Protein AF-M4DUK8-F1 (afdb_monomer)

InterPro domains:
  IPR000836 Phosphoribosyltransferase domain [cd06223] (105-189)
  IPR029057 Phosphoribosyltransferase-like [G3DSA:3.40.50.2020] (58-190)
  IPR029057 Phosphoribosyltransferase-like [SSF53271] (74-189)
  IPR050120 Adenine phosphoribosyltransferase [PTHR11776] (59-189)

Organism: Brassica campestris (NCBI:txid3711)

Nearest PDB structures (foldseek):
  5znq-assembly1_B  TM=9.617E-01  e=6.647E-16  Yersinia pseudotuberculosis IP 32953
  8izj-assembly1_B  TM=9.286E-01  e=3.343E-16  Escherichia coli
  4lza-assembly1_B  TM=9.460E-01  e=7.661E-14  Thermoanaerobacter pseudethanolicus ATCC 33223
  4m0k-assembly2_D  TM=9.095E-01  e=4.366E-14  Rhodothermus marinus DSM 4252
  1l1q-assembly1_A  TM=9.249E-01  e=1.009E-10  Giardia duodenalis

Structure (mmCIF, N/CA/C/O backbone):
data_AF-M4DUK8-F1
#
_entry.id   AF-M4DUK8-F1
#
loop_
_atom_site.group_PDB
_atom_site.id
_atom_site.type_symbol
_atom_site.label_atom_id
_atom_site.label_alt_id
_atom_site.label_comp_id
_atom_site.label_asym_id
_atom_site.label_entity_id
_atom_site.label_seq_id
_atom_site.pdbx_PDB_ins_code
_atom_site.Cartn_x
_atom_site.Cartn_y
_atom_site.Cartn_z
_atom_site.occupancy
_atom_site.B_iso_or_equiv
_atom_site.auth_seq_id
_atom_site.auth_comp_id
_atom_site.auth_asym_id
_atom_site.auth_atom_id
_atom_site.pdbx_PDB_model_num
ATOM 1 N N . MET A 1 1 ? -22.956 -11.289 -20.049 1.00 28.45 1 MET A N 1
ATOM 2 C CA . MET A 1 1 ? -21.901 -11.688 -19.087 1.00 28.45 1 MET A CA 1
ATOM 3 C C . MET A 1 1 ? -20.700 -10.733 -19.201 1.00 28.45 1 MET A C 1
ATOM 5 O O . MET A 1 1 ? -19.570 -11.168 -19.339 1.00 28.45 1 MET A O 1
ATOM 9 N N . GLN A 1 2 ? -20.976 -9.418 -19.175 1.00 22.70 2 GLN A N 1
ATOM 10 C CA . GLN A 1 2 ? -20.040 -8.300 -19.420 1.00 22.70 2 GLN A CA 1
ATOM 11 C C . GLN A 1 2 ? -20.300 -7.133 -18.435 1.00 22.70 2 GLN A C 1
ATOM 13 O O . GLN A 1 2 ? -19.970 -5.986 -18.699 1.00 22.70 2 GLN A O 1
ATOM 18 N N . SER A 1 3 ? -20.946 -7.397 -17.296 1.00 22.11 3 SER A N 1
ATOM 19 C CA . SER A 1 3 ? -21.685 -6.352 -16.567 1.00 22.11 3 SER A CA 1
ATOM 20 C C . SER A 1 3 ? -21.159 -6.046 -15.161 1.00 22.11 3 SER A C 1
ATOM 22 O O . SER A 1 3 ? -21.826 -5.328 -14.430 1.00 22.11 3 SER A O 1
ATOM 24 N N . ILE A 1 4 ? -19.995 -6.571 -14.760 1.00 28.48 4 ILE A N 1
ATOM 25 C CA . ILE A 1 4 ? -19.497 -6.432 -13.373 1.00 28.48 4 ILE A CA 1
ATOM 26 C C . ILE A 1 4 ? -18.309 -5.455 -13.252 1.00 28.48 4 ILE A C 1
ATOM 28 O O . ILE A 1 4 ? -18.031 -4.969 -12.165 1.00 28.48 4 ILE A O 1
ATOM 32 N N . VAL A 1 5 ? -17.671 -5.050 -14.356 1.00 28.38 5 VAL A N 1
ATOM 33 C CA . VAL A 1 5 ? -16.487 -4.159 -14.314 1.00 28.38 5 VAL A CA 1
ATOM 34 C C . VAL A 1 5 ? -16.851 -2.662 -14.422 1.00 28.38 5 VAL A C 1
ATOM 36 O O . VAL A 1 5 ? -16.015 -1.789 -14.226 1.00 28.38 5 VAL A O 1
ATOM 39 N N . SER A 1 6 ? -18.120 -2.316 -14.670 1.00 24.62 6 SER A N 1
ATOM 40 C CA . SER A 1 6 ? -18.522 -0.937 -15.011 1.00 24.62 6 SER A CA 1
ATOM 41 C C . SER A 1 6 ? -18.791 -0.001 -13.818 1.00 24.62 6 SER A C 1
ATOM 43 O O . SER A 1 6 ? -19.343 1.085 -14.010 1.00 24.62 6 SER A O 1
ATOM 45 N N . SER A 1 7 ? -18.469 -0.366 -12.575 1.00 25.92 7 SER A N 1
ATOM 46 C CA . SER A 1 7 ? -18.777 0.498 -11.419 1.00 25.92 7 SER A CA 1
ATOM 47 C C . SER A 1 7 ? -17.747 0.416 -10.295 1.00 25.92 7 SER A C 1
ATOM 49 O O . SER A 1 7 ? -18.102 0.337 -9.125 1.00 25.92 7 SER A O 1
ATOM 51 N N . TYR A 1 8 ? -16.462 0.507 -10.633 1.00 29.50 8 TYR A N 1
ATOM 52 C CA . TYR A 1 8 ? -15.478 1.011 -9.677 1.00 29.50 8 TYR A CA 1
ATOM 53 C C . TYR A 1 8 ? -15.413 2.527 -9.841 1.00 29.50 8 TYR A C 1
ATOM 55 O O . TYR A 1 8 ? -14.827 3.049 -10.787 1.00 29.50 8 TYR A O 1
ATOM 63 N N . HIS A 1 9 ? -16.086 3.249 -8.945 1.00 27.70 9 HIS A N 1
ATOM 64 C CA . HIS A 1 9 ? -15.928 4.694 -8.837 1.00 27.70 9 HIS A CA 1
ATOM 65 C C . HIS A 1 9 ? -14.523 4.956 -8.282 1.00 27.70 9 HIS A C 1
ATOM 67 O O . HIS A 1 9 ? -14.290 4.922 -7.073 1.00 27.70 9 HIS A O 1
ATOM 73 N N . LEU A 1 10 ? -13.574 5.147 -9.198 1.00 30.64 10 LEU A N 1
ATOM 74 C CA . LEU A 1 10 ? -12.243 5.659 -8.921 1.00 30.64 10 LEU A CA 1
ATOM 75 C C . LEU A 1 10 ? -12.434 7.062 -8.330 1.00 30.64 10 LEU A C 1
ATOM 77 O O . LEU A 1 10 ? -12.688 8.024 -9.052 1.00 30.64 10 LEU A O 1
ATOM 81 N N . CYS A 1 11 ? -12.411 7.175 -7.003 1.00 24.69 11 CYS A N 1
ATOM 82 C CA . CYS A 1 11 ? -12.483 8.462 -6.321 1.00 24.69 11 CYS A CA 1
ATOM 83 C C . CYS A 1 11 ? -11.123 9.157 -6.477 1.00 24.69 11 CYS A C 1
ATOM 85 O O . CYS A 1 11 ? -10.303 9.165 -5.561 1.00 24.69 11 CYS A O 1
ATOM 87 N N . LEU A 1 12 ? -10.872 9.683 -7.676 1.00 31.75 12 LEU A N 1
ATOM 88 C CA . LEU A 1 12 ? -9.757 10.570 -7.966 1.00 31.75 12 LEU A CA 1
ATOM 89 C C . LEU A 1 12 ? -9.944 11.863 -7.167 1.00 31.75 12 LEU A C 1
ATOM 91 O O . LEU A 1 12 ? -11.029 12.445 -7.128 1.00 31.75 12 LEU A O 1
ATOM 95 N N . ALA A 1 13 ? -8.879 12.303 -6.504 1.00 32.31 13 ALA A N 1
ATOM 96 C CA . ALA A 1 13 ? -8.793 13.662 -6.005 1.00 32.31 13 ALA A CA 1
ATOM 97 C C . ALA A 1 13 ? -8.719 14.621 -7.214 1.00 32.31 13 ALA A C 1
ATOM 99 O O . ALA A 1 13 ? -7.853 14.449 -8.066 1.00 32.31 13 ALA A O 1
ATOM 100 N N . HIS A 1 14 ? -9.617 15.617 -7.226 1.00 28.92 14 HIS A N 1
ATOM 101 C CA . HIS A 1 14 ? -9.855 16.707 -8.199 1.00 28.92 14 HIS A CA 1
ATOM 102 C C . HIS A 1 14 ? -10.935 16.489 -9.290 1.00 28.92 14 HIS A C 1
ATOM 104 O O . HIS A 1 14 ? -11.054 15.400 -9.849 1.00 28.92 14 HIS A O 1
ATOM 110 N N . PRO A 1 15 ? -11.766 17.524 -9.574 1.00 29.67 15 PRO A N 1
ATOM 111 C CA . PRO A 1 15 ? -12.961 17.406 -10.413 1.00 29.67 15 PRO A CA 1
ATOM 112 C C . PRO A 1 15 ? -12.625 17.381 -11.920 1.00 29.67 15 PRO A C 1
ATOM 114 O O . PRO A 1 15 ? -11.822 18.200 -12.368 1.00 29.67 15 PRO A O 1
ATOM 117 N N . PRO A 1 16 ? -13.257 16.508 -12.730 1.00 34.38 16 PRO A N 1
ATOM 118 C CA . PRO A 1 16 ? -13.127 16.547 -14.186 1.00 34.38 16 PRO A CA 1
ATOM 119 C C . PRO A 1 16 ? -13.993 17.660 -14.823 1.00 34.38 16 PRO A C 1
ATOM 121 O O . PRO A 1 16 ? -15.018 18.047 -14.252 1.00 34.38 16 PRO A O 1
ATOM 124 N N . PRO A 1 17 ? -13.605 18.184 -16.005 1.00 28.16 17 PRO A N 1
ATOM 125 C CA . PRO A 1 17 ? -14.285 19.297 -16.674 1.00 28.16 17 PRO A CA 1
ATOM 126 C C . PRO A 1 17 ? -15.705 18.936 -17.158 1.00 28.16 17 PRO A C 1
ATOM 128 O O . PRO A 1 17 ? -15.994 17.771 -17.447 1.00 28.16 17 PRO A O 1
ATOM 131 N N . PRO A 1 18 ? -16.618 19.922 -17.272 1.00 33.34 18 PRO A N 1
ATOM 132 C CA . PRO A 1 18 ? -18.037 19.661 -17.448 1.00 33.34 18 PRO A CA 1
ATOM 133 C C . PRO A 1 18 ? -18.397 19.509 -18.925 1.00 33.34 18 PRO A C 1
ATOM 135 O O . PRO A 1 18 ? -18.766 20.484 -19.560 1.00 33.34 18 PRO A O 1
ATOM 138 N N . VAL A 1 19 ? -18.339 18.294 -19.469 1.00 36.50 19 VAL A N 1
ATOM 139 C CA . VAL A 1 19 ? -19.159 17.885 -20.630 1.00 36.50 19 VAL A CA 1
ATOM 140 C C . VAL A 1 19 ? -19.034 16.377 -20.842 1.00 36.50 19 VAL A C 1
ATOM 142 O O . VAL A 1 19 ? -18.162 15.953 -21.585 1.00 36.50 19 VAL A O 1
ATOM 145 N N . LEU A 1 20 ? -19.888 15.578 -20.183 1.00 30.02 20 LEU A N 1
ATOM 146 C CA . LEU A 1 20 ? -20.536 14.372 -20.747 1.00 30.02 20 LEU A CA 1
ATOM 147 C C . LEU A 1 20 ? -21.443 13.676 -19.705 1.00 30.02 20 LEU A C 1
ATOM 149 O O . LEU A 1 20 ? -21.243 12.519 -19.355 1.00 30.02 20 LEU A O 1
ATOM 153 N N . CYS A 1 21 ? -22.459 14.365 -19.176 1.00 27.97 21 CYS A N 1
ATOM 154 C CA . CYS A 1 21 ? -23.455 13.728 -18.303 1.00 27.97 21 CYS A CA 1
ATOM 155 C C . CYS A 1 21 ? -24.872 14.014 -18.806 1.00 27.97 21 CYS A C 1
ATOM 157 O O . CYS A 1 21 ? -25.619 14.782 -18.207 1.00 27.97 21 CYS A O 1
ATOM 159 N N . GLN A 1 22 ? -25.235 13.427 -19.952 1.00 31.72 22 GLN A N 1
ATOM 160 C CA . GLN A 1 22 ? -26.637 13.357 -20.365 1.00 31.72 22 GLN A CA 1
ATOM 161 C C . GLN A 1 22 ? -26.899 12.210 -21.347 1.00 31.72 22 GLN A C 1
ATOM 163 O O . GLN A 1 22 ? -27.016 12.409 -22.551 1.00 31.72 22 GLN A O 1
ATOM 168 N N . ARG A 1 23 ? -27.005 10.989 -20.818 1.00 30.86 23 ARG A N 1
ATOM 169 C CA . ARG A 1 23 ? -27.881 9.913 -21.315 1.00 30.86 23 ARG A CA 1
ATOM 170 C C . ARG A 1 23 ? -27.723 8.712 -20.392 1.00 30.86 23 ARG A C 1
ATOM 172 O O . ARG A 1 23 ? -26.604 8.354 -20.064 1.00 30.86 23 ARG A O 1
ATOM 179 N N . LEU A 1 24 ? -28.855 8.089 -20.062 1.00 30.33 24 LEU A N 1
ATOM 180 C CA . LEU A 1 24 ? -29.043 6.948 -19.153 1.00 30.33 24 LEU A CA 1
ATOM 181 C C . LEU A 1 24 ? -29.327 7.352 -17.704 1.00 30.33 24 LEU A C 1
ATOM 183 O O . LEU A 1 24 ? -28.469 7.261 -16.844 1.00 30.33 24 LEU A O 1
ATOM 187 N N . LEU A 1 25 ? -30.570 7.777 -17.464 1.00 26.84 25 LEU A N 1
ATOM 188 C CA . LEU A 1 25 ? -31.382 7.423 -16.291 1.00 26.84 25 LEU A CA 1
ATOM 189 C C . LEU A 1 25 ? -32.797 7.976 -16.529 1.00 26.84 25 LEU A C 1
ATOM 191 O O . LEU A 1 25 ? -33.135 9.094 -16.156 1.00 26.84 25 LEU A O 1
ATOM 195 N N . CYS A 1 26 ? -33.630 7.203 -17.224 1.00 25.70 26 CYS A N 1
ATOM 196 C CA . CYS A 1 26 ? -35.067 7.449 -17.248 1.00 25.70 26 CYS A CA 1
ATOM 197 C C . CYS A 1 26 ? -35.800 6.107 -17.309 1.00 25.70 26 CYS A C 1
ATOM 199 O O . CYS A 1 26 ? -36.149 5.625 -18.380 1.00 25.70 26 CYS A O 1
ATOM 201 N N . HIS A 1 27 ? -36.032 5.503 -16.145 1.00 29.59 27 HIS A N 1
ATOM 202 C CA . HIS A 1 27 ? -37.162 4.601 -15.964 1.00 29.59 27 HIS A CA 1
ATOM 203 C C . HIS A 1 27 ? -37.989 5.079 -14.771 1.00 29.59 27 HIS A C 1
ATOM 205 O O . HIS A 1 27 ? -37.513 5.187 -13.645 1.00 29.59 27 HIS A O 1
ATOM 211 N N . ARG A 1 28 ? -39.231 5.443 -15.105 1.00 31.41 28 ARG A N 1
ATOM 212 C CA . ARG A 1 28 ? -40.320 5.904 -14.242 1.00 31.41 28 ARG A CA 1
ATOM 213 C C . ARG A 1 28 ? -40.728 4.837 -13.232 1.00 31.41 28 ARG A C 1
ATOM 215 O O . ARG A 1 28 ? -40.965 3.706 -13.640 1.00 31.41 28 ARG A O 1
ATOM 222 N N . ILE A 1 29 ? -41.001 5.258 -11.998 1.00 28.81 29 ILE A N 1
ATOM 223 C CA . ILE A 1 29 ? -41.975 4.643 -11.076 1.00 28.81 29 ILE A CA 1
ATOM 224 C C . ILE A 1 29 ? -42.754 5.807 -10.404 1.00 28.81 29 ILE A C 1
ATOM 226 O O . ILE A 1 29 ? -42.182 6.890 -10.261 1.00 28.81 29 ILE A O 1
ATOM 230 N N . PRO A 1 30 ? -44.075 5.683 -10.142 1.00 31.59 30 PRO A N 1
ATOM 231 C CA . PRO A 1 30 ? -45.028 6.777 -10.334 1.00 31.59 30 PRO A CA 1
ATOM 232 C C . PRO A 1 30 ? -45.3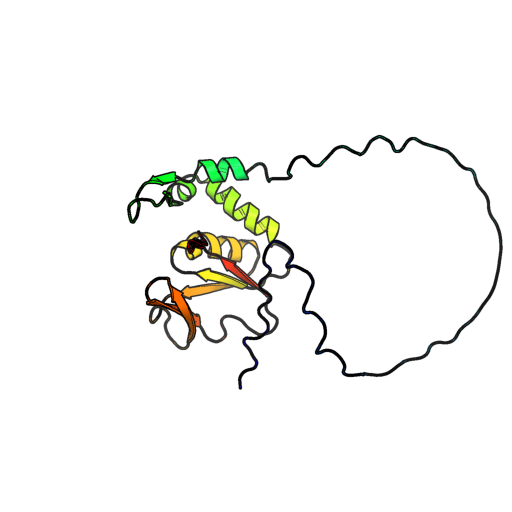17 7.663 -9.112 1.00 31.59 30 PRO A C 1
ATOM 234 O O . PRO A 1 30 ? -45.081 7.323 -7.959 1.00 31.59 30 PRO A O 1
ATOM 237 N N . SER A 1 31 ? -45.899 8.815 -9.454 1.00 29.11 31 SER A N 1
ATOM 238 C CA . SER A 1 31 ? -46.456 9.882 -8.621 1.00 29.11 31 SER A CA 1
ATOM 239 C C . SER A 1 31 ? -47.373 9.391 -7.494 1.00 29.11 31 SER A C 1
ATOM 241 O O . SER A 1 31 ? -48.399 8.762 -7.751 1.00 29.11 31 SER A O 1
ATOM 243 N N . ILE A 1 32 ? -47.063 9.804 -6.261 1.00 32.22 32 ILE A N 1
ATOM 244 C CA . ILE A 1 32 ? -48.043 9.940 -5.179 1.00 32.22 32 ILE A CA 1
ATOM 245 C C . ILE A 1 32 ? -48.300 11.433 -4.968 1.00 32.22 32 ILE A C 1
ATOM 247 O O . ILE A 1 32 ? -47.382 12.246 -4.866 1.00 32.22 32 ILE A O 1
ATOM 251 N N . ARG A 1 33 ? -49.585 11.776 -4.978 1.00 29.95 33 ARG A N 1
ATOM 252 C CA . ARG A 1 33 ? -50.163 13.118 -4.916 1.00 29.95 33 ARG A CA 1
ATOM 253 C C . ARG A 1 33 ? -50.595 13.369 -3.467 1.00 29.95 33 ARG A C 1
ATOM 255 O O . ARG A 1 33 ? -51.349 12.564 -2.932 1.00 29.95 33 ARG A O 1
ATOM 262 N N . LEU A 1 34 ? -50.158 14.465 -2.847 1.00 32.88 34 LEU A N 1
ATOM 263 C CA . LEU A 1 34 ? -50.683 14.931 -1.555 1.00 32.88 34 LEU A CA 1
ATOM 264 C C . LEU A 1 34 ? -51.280 16.342 -1.700 1.00 32.88 34 LEU A C 1
ATOM 266 O O . LEU A 1 34 ? -50.796 17.120 -2.526 1.00 32.88 34 LEU A O 1
ATOM 270 N N . PRO A 1 35 ? -52.368 16.657 -0.973 1.00 33.78 35 PRO A N 1
ATOM 271 C CA . PRO A 1 35 ? -53.229 17.791 -1.282 1.00 33.78 35 PRO A CA 1
ATOM 272 C C . PRO A 1 35 ? -52.740 19.114 -0.681 1.00 33.78 35 PRO A C 1
ATOM 274 O O . PRO A 1 35 ? -52.133 19.173 0.384 1.00 33.78 35 PRO A O 1
ATOM 277 N N . SER A 1 36 ? -53.098 20.193 -1.374 1.00 32.31 36 SER A N 1
ATOM 278 C CA . SER A 1 36 ? -52.942 21.587 -0.969 1.00 32.31 36 SER A CA 1
ATOM 279 C C . SER A 1 36 ? -53.819 21.960 0.230 1.00 32.31 36 SER A C 1
ATOM 281 O O . SER A 1 36 ? -55.016 21.662 0.220 1.00 32.31 36 SER A O 1
ATOM 283 N N . ARG A 1 37 ? -53.300 22.771 1.159 1.00 32.44 37 ARG A N 1
ATOM 284 C CA . ARG A 1 37 ? -54.124 23.698 1.952 1.00 32.44 37 ARG A CA 1
ATOM 285 C C . ARG A 1 37 ? -53.372 24.996 2.254 1.00 32.44 37 ARG A C 1
ATOM 287 O O . ARG A 1 37 ? -52.198 24.984 2.603 1.00 32.44 37 ARG A O 1
ATOM 294 N N . ARG A 1 38 ? -54.082 26.109 2.051 1.00 35.34 38 ARG A N 1
ATOM 295 C CA . ARG A 1 38 ? -53.685 27.500 2.315 1.00 35.34 38 ARG A CA 1
ATOM 296 C C . ARG A 1 38 ? -53.962 27.895 3.776 1.00 35.34 38 ARG A C 1
ATOM 298 O O . ARG A 1 38 ? -54.851 27.314 4.385 1.00 35.34 38 ARG A O 1
ATOM 305 N N . SER A 1 39 ? -53.284 28.982 4.172 1.00 30.22 39 SER A N 1
ATOM 306 C CA . SER A 1 39 ? -53.777 30.203 4.856 1.00 30.22 39 SER A CA 1
ATOM 307 C C . SER A 1 39 ? -53.334 30.483 6.304 1.00 30.22 39 SER A C 1
ATOM 309 O O . SER A 1 39 ? -53.699 29.732 7.200 1.00 30.22 39 SER A O 1
ATOM 311 N N . THR A 1 40 ? -52.701 31.670 6.461 1.00 31.17 40 THR A N 1
ATOM 312 C CA . THR A 1 40 ? -52.863 32.713 7.523 1.00 31.17 40 THR A CA 1
ATOM 313 C C . THR A 1 40 ? -52.418 32.343 8.959 1.00 31.17 40 THR A C 1
ATOM 315 O O . THR A 1 40 ? -52.650 31.228 9.388 1.00 31.17 40 THR A O 1
ATOM 318 N N . THR A 1 41 ? -51.779 33.171 9.807 1.00 31.33 41 THR A N 1
ATOM 319 C CA . THR A 1 41 ? -51.734 34.643 9.959 1.00 31.33 41 THR A CA 1
ATOM 320 C C . THR A 1 41 ? -50.618 35.066 10.954 1.00 31.33 41 THR A C 1
ATOM 322 O O . THR A 1 41 ? -50.295 34.310 11.859 1.00 31.33 41 THR A O 1
ATOM 325 N N . SER A 1 42 ? -50.124 36.304 10.786 1.00 32.81 42 SER A N 1
ATOM 326 C CA . SER A 1 42 ? -49.741 37.349 11.776 1.00 32.81 42 SER A CA 1
ATOM 327 C C . SER A 1 42 ? -48.657 37.203 12.881 1.00 32.81 42 SER A C 1
ATOM 329 O O . SER A 1 42 ? -48.821 36.457 13.836 1.00 32.81 42 SER A O 1
ATOM 331 N N . LEU A 1 43 ? -47.716 38.166 12.799 1.00 32.53 43 LEU A N 1
ATOM 332 C CA . LEU A 1 43 ? -47.177 39.124 13.801 1.00 32.53 43 LEU A CA 1
ATOM 333 C C . LEU A 1 43 ? -46.339 38.685 15.028 1.00 32.53 43 LEU A C 1
ATOM 335 O O . LEU A 1 43 ? -46.775 37.912 15.868 1.00 32.53 43 LEU A O 1
ATOM 339 N N . GLY A 1 44 ? -45.206 39.393 15.196 1.00 27.98 44 GLY A N 1
ATOM 340 C CA . GLY A 1 44 ? -44.410 39.530 16.431 1.00 27.98 44 GLY A CA 1
ATOM 341 C C . GLY A 1 44 ? -42.914 39.730 16.130 1.00 27.98 44 GLY A C 1
ATOM 342 O O . GLY A 1 44 ? -42.185 38.755 16.046 1.00 27.98 44 GLY A O 1
ATOM 343 N N . LEU A 1 45 ? -42.485 40.903 15.642 1.00 31.11 45 LEU A N 1
ATOM 344 C CA . LEU A 1 45 ? -41.768 41.956 16.396 1.00 31.11 45 LEU A CA 1
ATOM 345 C C . LEU A 1 45 ? -40.509 41.456 17.143 1.00 31.11 45 LEU A C 1
ATOM 347 O O . LEU A 1 45 ? -40.648 40.704 18.092 1.00 31.11 45 LEU A O 1
ATOM 351 N N . PHE A 1 46 ? -39.309 41.896 16.732 1.00 27.73 46 PHE A N 1
ATOM 352 C CA . PHE A 1 46 ? -38.342 42.653 17.556 1.00 27.73 46 PHE A CA 1
ATOM 353 C C . PHE A 1 46 ? -36.992 42.850 16.824 1.00 27.73 46 PHE A C 1
ATOM 355 O O . PHE A 1 46 ? -36.246 41.913 16.570 1.00 27.73 46 PHE A O 1
ATOM 362 N N . THR A 1 47 ? -36.735 44.123 16.503 1.00 29.00 47 THR A N 1
ATOM 363 C CA . THR A 1 47 ? -35.454 44.864 16.492 1.00 29.00 47 THR A CA 1
ATOM 364 C C . THR A 1 47 ? -34.212 44.334 15.761 1.00 29.00 47 THR A C 1
ATOM 366 O O . THR A 1 47 ? -33.574 43.357 16.134 1.00 29.00 47 THR A O 1
ATOM 369 N N . CYS A 1 48 ? -33.805 45.160 14.793 1.00 29.88 48 CYS A N 1
ATOM 370 C CA . CYS A 1 48 ? -32.497 45.252 14.160 1.00 29.88 48 CYS A CA 1
ATOM 371 C C . CYS A 1 48 ? -31.414 45.636 15.189 1.00 29.88 48 CYS A C 1
ATOM 373 O O . CYS A 1 48 ? -31.545 46.661 15.857 1.00 29.88 48 CYS A O 1
ATOM 375 N N . ALA A 1 49 ? -30.341 44.852 15.284 1.00 32.09 49 ALA A N 1
ATOM 376 C CA . ALA A 1 49 ? -29.092 45.253 15.923 1.00 32.09 49 ALA A CA 1
ATOM 377 C C . ALA A 1 49 ? -27.937 44.830 15.011 1.00 32.09 49 ALA A C 1
ATOM 379 O O . ALA A 1 49 ? -27.659 43.644 14.834 1.00 32.09 49 ALA A O 1
ATOM 380 N N . ALA A 1 50 ? -27.302 45.822 14.392 1.00 38.56 50 ALA A N 1
ATOM 381 C CA . ALA A 1 50 ? -26.044 45.658 13.691 1.00 38.56 50 ALA A CA 1
ATOM 382 C C . ALA A 1 50 ? -24.956 45.291 14.710 1.00 38.56 50 ALA A C 1
ATOM 384 O O . ALA A 1 50 ? -24.639 46.085 15.593 1.00 38.56 50 ALA A O 1
ATOM 385 N N . VAL A 1 51 ? -24.388 44.094 14.577 1.00 30.80 51 VAL A N 1
ATOM 386 C CA . VAL A 1 51 ? -23.101 43.730 15.174 1.00 30.80 51 VAL A CA 1
ATOM 387 C C . VAL A 1 51 ? -22.230 43.187 14.050 1.00 30.80 51 VAL A C 1
ATOM 389 O O . VAL A 1 51 ? -22.498 42.136 13.469 1.00 30.80 51 VAL A O 1
ATOM 392 N N . SER A 1 52 ? -21.242 44.008 13.718 1.00 34.06 52 SER A N 1
ATOM 393 C CA . SER A 1 52 ? -19.980 43.751 13.034 1.00 34.06 52 SER A CA 1
ATOM 394 C C . SER A 1 52 ? -19.698 42.281 12.694 1.00 34.06 52 SER A C 1
ATOM 396 O O . SER A 1 52 ? -19.307 41.496 13.552 1.00 34.06 52 SER A O 1
ATOM 398 N N . ARG A 1 53 ? -19.831 41.927 11.411 1.00 34.59 53 ARG A N 1
ATOM 399 C CA . ARG A 1 53 ? -19.307 40.684 10.816 1.00 34.59 53 ARG A CA 1
ATOM 400 C C . ARG A 1 53 ? -18.230 41.008 9.776 1.00 34.59 53 ARG A C 1
ATOM 402 O O . ARG A 1 53 ? -18.337 40.613 8.623 1.00 34.59 53 ARG A O 1
ATOM 409 N N . GLU A 1 54 ? -17.211 41.759 10.182 1.00 36.91 54 GLU A N 1
ATOM 410 C CA . GLU A 1 54 ? -16.015 42.010 9.353 1.00 36.91 54 GLU A CA 1
ATOM 411 C C . GLU A 1 54 ? -14.766 41.268 9.851 1.00 36.91 54 GLU A C 1
ATOM 413 O O . GLU A 1 54 ? -13.693 41.394 9.275 1.00 36.91 54 GLU A O 1
ATOM 418 N N . SER A 1 55 ? -14.889 40.408 10.862 1.00 33.88 55 SER A N 1
ATOM 419 C CA . SER A 1 55 ? -13.780 39.593 11.358 1.00 33.88 55 SER A CA 1
ATOM 420 C C . SER A 1 55 ? -14.095 38.106 11.238 1.00 33.88 55 SER A C 1
ATOM 422 O O . SER A 1 55 ? -14.413 37.466 12.229 1.00 33.88 55 SER A O 1
ATOM 424 N N . GLU A 1 56 ? -14.044 37.573 10.019 1.00 35.12 56 GLU A N 1
ATOM 425 C CA . GLU A 1 56 ? -13.706 36.158 9.771 1.00 35.12 56 GLU A CA 1
ATOM 426 C C . GLU A 1 56 ? -13.384 35.927 8.279 1.00 35.12 56 GLU A C 1
ATOM 428 O O . GLU A 1 56 ? -13.725 34.920 7.670 1.00 35.12 56 GLU A O 1
ATOM 433 N N . MET A 1 57 ? -12.687 36.883 7.656 1.00 31.48 57 MET A N 1
ATOM 434 C CA . MET A 1 57 ? -11.899 36.634 6.443 1.00 31.48 57 MET A CA 1
ATOM 435 C C . MET A 1 57 ? -10.440 36.438 6.853 1.00 31.48 57 MET A C 1
ATOM 437 O O . MET A 1 57 ? -9.572 37.252 6.560 1.00 31.48 57 MET A O 1
ATOM 441 N N . ALA A 1 58 ? -10.179 35.363 7.587 1.00 41.16 58 ALA A N 1
ATOM 442 C CA . ALA A 1 58 ? -8.829 34.929 7.906 1.00 41.16 58 ALA A CA 1
ATOM 443 C C . ALA A 1 58 ? -8.834 33.413 8.103 1.00 41.16 58 ALA A C 1
ATOM 445 O O . ALA A 1 58 ? -9.071 32.943 9.207 1.00 41.16 58 ALA A O 1
ATOM 446 N N . ALA A 1 59 ? -8.653 32.668 7.008 1.00 39.84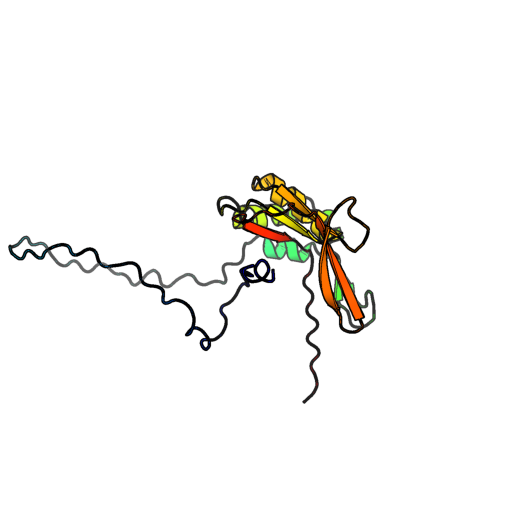 59 ALA A N 1
ATOM 447 C CA . ALA A 1 59 ? -7.981 31.362 6.975 1.00 39.84 59 ALA A CA 1
ATOM 448 C C . ALA A 1 59 ? -8.181 30.697 5.606 1.00 39.84 59 ALA A C 1
ATOM 450 O O . ALA A 1 59 ? -9.132 29.952 5.381 1.00 39.84 59 ALA A O 1
ATOM 451 N N . LYS A 1 60 ? -7.242 30.933 4.695 1.00 34.94 60 LYS A N 1
ATOM 452 C CA . LYS A 1 60 ? -6.762 29.892 3.781 1.00 34.94 60 LYS A CA 1
ATOM 453 C C . LYS A 1 60 ? -5.254 30.067 3.654 1.00 34.94 60 LYS A C 1
ATOM 455 O O . LYS A 1 60 ? -4.750 30.495 2.625 1.00 34.94 60 LYS A O 1
ATOM 460 N N . GLU A 1 61 ? -4.556 29.798 4.751 1.00 45.06 61 GLU A N 1
ATOM 461 C CA . GLU A 1 61 ? -3.231 29.194 4.633 1.00 45.06 61 GLU A CA 1
ATOM 462 C C . GLU A 1 61 ? -3.472 27.741 4.201 1.00 45.06 61 GLU A C 1
ATOM 464 O O . GLU A 1 61 ? -4.419 27.116 4.688 1.00 45.06 61 GLU A O 1
ATOM 469 N N . ASP A 1 62 ? -2.717 27.241 3.220 1.00 51.81 62 ASP A N 1
ATOM 470 C CA . ASP A 1 62 ? -2.887 25.890 2.678 1.00 51.81 62 ASP A CA 1
ATOM 471 C C . ASP A 1 62 ? -2.901 24.866 3.823 1.00 51.81 62 ASP A C 1
ATOM 473 O O . ASP A 1 62 ? -1.891 24.638 4.487 1.00 51.81 62 ASP A O 1
ATOM 477 N N . GLY A 1 63 ? -4.081 24.290 4.080 1.00 57.97 63 GLY A N 1
ATOM 478 C CA . GLY A 1 63 ? -4.385 23.390 5.196 1.00 57.97 63 GLY A CA 1
ATOM 479 C C . GLY A 1 63 ? -3.741 22.014 5.043 1.00 57.97 63 GLY A C 1
ATOM 480 O O . GLY A 1 63 ? -4.437 21.001 4.965 1.00 57.97 63 GLY A O 1
ATOM 481 N N . GLN A 1 64 ? -2.416 21.985 4.952 1.00 70.75 64 GLN A N 1
ATOM 482 C CA . GLN A 1 64 ? -1.610 20.779 4.904 1.00 70.75 64 GLN A CA 1
ATOM 483 C C . GLN A 1 64 ? -1.414 20.261 6.334 1.00 70.75 64 GLN A C 1
ATOM 485 O O . GLN A 1 64 ? -1.060 21.021 7.234 1.00 70.75 64 GLN A O 1
ATOM 490 N N . ASP A 1 65 ? -1.637 18.965 6.552 1.00 88.75 65 ASP A N 1
ATOM 491 C CA . ASP A 1 65 ? -1.388 18.334 7.851 1.00 88.75 65 ASP A CA 1
ATOM 492 C C . ASP A 1 65 ? 0.080 18.560 8.282 1.00 88.75 65 ASP A C 1
ATOM 494 O O . ASP A 1 65 ? 0.991 18.296 7.486 1.00 88.75 65 ASP A O 1
ATOM 498 N N . PRO A 1 66 ? 0.339 19.042 9.514 1.00 92.50 66 PRO A N 1
ATOM 499 C CA . PRO A 1 66 ? 1.679 19.430 9.958 1.00 92.50 66 PRO A CA 1
ATOM 500 C C . PRO A 1 66 ? 2.675 18.263 10.021 1.00 92.50 66 PRO A C 1
ATOM 502 O O . PRO A 1 66 ? 3.881 18.498 10.086 1.00 92.50 66 PRO A O 1
ATOM 505 N N . ARG A 1 67 ? 2.207 17.008 9.973 1.00 94.19 67 ARG A N 1
ATOM 506 C CA . ARG A 1 67 ? 3.064 15.812 9.911 1.00 94.19 67 ARG A CA 1
ATOM 507 C C . ARG A 1 67 ? 3.644 15.580 8.512 1.00 94.19 67 ARG A C 1
ATOM 509 O O . ARG A 1 67 ? 4.692 14.950 8.382 1.00 94.19 67 ARG A O 1
ATOM 516 N N . ILE A 1 68 ? 3.012 16.108 7.457 1.00 92.94 68 ILE A N 1
ATOM 517 C CA . ILE A 1 68 ? 3.405 15.854 6.058 1.00 92.94 68 ILE A CA 1
ATOM 518 C C . ILE A 1 68 ? 4.860 16.262 5.766 1.00 92.94 68 ILE A C 1
ATOM 520 O O . ILE A 1 68 ? 5.574 15.450 5.175 1.00 92.94 68 ILE A O 1
ATOM 524 N N . PRO A 1 69 ? 5.354 17.450 6.177 1.00 93.94 69 PRO A N 1
ATOM 525 C CA . PRO A 1 69 ? 6.750 17.823 5.949 1.00 93.94 69 PRO A CA 1
ATOM 526 C C . PRO A 1 69 ? 7.744 16.858 6.605 1.00 93.94 69 PRO A C 1
ATOM 528 O O . PRO A 1 69 ? 8.751 16.504 5.992 1.00 93.94 69 PRO A O 1
ATOM 531 N N . LYS A 1 70 ? 7.439 16.382 7.820 1.00 92.50 70 LYS A N 1
ATOM 532 C CA . LYS A 1 70 ? 8.271 15.410 8.541 1.00 92.50 70 LYS A CA 1
ATOM 533 C C . LYS A 1 70 ? 8.325 14.076 7.799 1.00 92.50 70 LYS A C 1
ATOM 535 O O . LYS A 1 70 ? 9.418 13.594 7.505 1.00 92.50 70 LYS A O 1
ATOM 540 N N . ILE A 1 71 ? 7.165 13.539 7.414 1.00 94.38 71 ILE A N 1
ATOM 541 C CA . ILE A 1 71 ? 7.065 12.303 6.624 1.00 94.38 71 ILE A CA 1
ATOM 542 C C . ILE A 1 71 ? 7.865 12.439 5.325 1.00 94.38 71 ILE A C 1
ATOM 544 O O . ILE A 1 71 ? 8.697 11.585 5.029 1.00 94.38 71 ILE A O 1
ATOM 548 N N . ALA A 1 72 ? 7.685 13.534 4.583 1.00 92.81 72 ALA A N 1
ATOM 549 C CA . ALA A 1 72 ? 8.409 13.769 3.337 1.00 92.81 72 ALA A CA 1
ATOM 550 C C . ALA A 1 72 ? 9.932 13.814 3.546 1.00 92.81 72 ALA A C 1
ATOM 552 O O . ALA A 1 72 ? 10.671 13.207 2.776 1.00 92.81 72 ALA A O 1
ATOM 553 N N . SER A 1 73 ? 10.402 14.475 4.609 1.00 95.19 73 SER A N 1
ATOM 554 C CA . SER A 1 73 ? 11.835 14.568 4.923 1.00 95.19 73 SER A CA 1
ATOM 555 C C . SER A 1 73 ? 12.474 13.237 5.339 1.00 95.19 73 SER A C 1
ATOM 557 O O . SER A 1 73 ? 13.684 13.072 5.202 1.00 95.19 73 SER A O 1
ATOM 559 N N . SER A 1 74 ? 11.672 12.275 5.808 1.00 95.25 74 SER A N 1
ATOM 560 C CA . SER A 1 74 ? 12.146 10.936 6.182 1.00 95.25 74 SER A CA 1
ATOM 561 C C . SER A 1 74 ? 12.369 10.010 4.977 1.00 95.25 74 SER A C 1
ATOM 563 O O . SER A 1 74 ? 12.987 8.954 5.118 1.00 95.25 74 SER A O 1
ATOM 565 N N . ILE A 1 75 ? 11.897 10.385 3.782 1.00 94.31 75 ILE A N 1
ATOM 566 C CA . ILE A 1 75 ? 12.070 9.605 2.551 1.00 94.31 75 ILE A CA 1
ATOM 567 C C . ILE A 1 75 ? 13.385 10.004 1.880 1.00 94.31 75 ILE A C 1
ATOM 569 O O . ILE A 1 75 ? 13.607 11.164 1.529 1.00 94.31 75 ILE A O 1
ATOM 573 N N . ARG A 1 76 ? 14.262 9.024 1.655 1.00 94.88 76 ARG A N 1
ATOM 574 C CA . ARG A 1 76 ? 15.526 9.244 0.956 1.00 94.88 76 ARG A CA 1
ATOM 575 C C . ARG A 1 76 ? 15.301 9.309 -0.549 1.00 94.88 76 ARG A C 1
ATOM 577 O O . ARG A 1 76 ? 14.673 8.431 -1.136 1.00 94.88 76 ARG A O 1
ATOM 584 N N . VAL A 1 77 ? 15.918 10.295 -1.193 1.00 94.50 77 VAL A N 1
ATOM 585 C CA . VAL A 1 77 ? 15.964 10.380 -2.655 1.00 94.50 77 VAL A CA 1
ATOM 586 C C . VAL A 1 77 ? 17.283 9.806 -3.163 1.00 94.50 77 VAL A C 1
ATOM 588 O O . VAL A 1 77 ? 18.353 10.248 -2.750 1.00 94.50 77 VAL A O 1
ATOM 591 N N . ILE A 1 78 ? 17.207 8.823 -4.061 1.00 93.12 78 ILE A N 1
ATOM 592 C CA . ILE A 1 78 ? 18.366 8.209 -4.717 1.00 93.12 78 ILE A CA 1
ATOM 593 C C . ILE A 1 78 ? 18.369 8.645 -6.190 1.00 93.12 78 ILE A C 1
ATOM 595 O O . ILE A 1 78 ? 17.457 8.259 -6.928 1.00 93.12 78 ILE A O 1
ATOM 599 N N . PRO A 1 79 ? 19.344 9.458 -6.635 1.00 94.44 79 PRO A N 1
ATOM 600 C CA . PRO A 1 79 ? 19.451 9.842 -8.037 1.00 94.44 79 PRO A CA 1
ATOM 601 C C . PRO A 1 79 ? 19.893 8.659 -8.909 1.00 94.44 79 PRO A C 1
ATOM 603 O O . PRO A 1 79 ? 20.571 7.743 -8.446 1.00 94.44 79 PRO A O 1
ATOM 606 N N . ASP A 1 80 ? 19.509 8.706 -10.184 1.00 90.75 80 ASP A N 1
ATOM 607 C CA . ASP A 1 80 ? 19.924 7.789 -11.252 1.00 90.75 80 ASP A CA 1
ATOM 608 C C . ASP A 1 80 ? 19.631 6.299 -11.001 1.00 90.75 80 ASP A C 1
ATOM 610 O O . ASP A 1 80 ? 20.299 5.413 -11.538 1.00 90.75 80 ASP A O 1
ATOM 614 N N . PHE A 1 81 ? 18.575 6.008 -10.235 1.00 88.38 81 PHE A N 1
ATOM 615 C CA . PHE A 1 81 ? 18.125 4.646 -9.951 1.00 88.38 81 PHE A CA 1
ATOM 616 C C . PHE A 1 81 ? 16.673 4.411 -10.410 1.00 88.38 81 PHE A C 1
ATOM 618 O O . PHE A 1 81 ? 15.807 5.251 -10.179 1.00 88.38 81 PHE A O 1
ATOM 625 N N . PRO A 1 82 ? 16.341 3.267 -11.039 1.00 86.38 82 PRO A N 1
ATOM 626 C CA . PRO A 1 82 ? 17.238 2.187 -11.468 1.00 86.38 82 PRO A CA 1
ATOM 627 C C . PRO A 1 82 ? 18.004 2.505 -12.765 1.00 86.38 82 PRO A C 1
ATOM 629 O O . PRO A 1 82 ? 18.740 1.657 -13.263 1.00 86.38 82 PRO A O 1
ATOM 632 N N . LYS A 1 83 ? 17.782 3.687 -13.352 1.00 85.69 83 LYS A N 1
ATOM 633 C CA . LYS A 1 83 ? 18.421 4.162 -14.583 1.00 85.69 83 LYS A CA 1
ATOM 634 C C . LYS A 1 83 ? 18.728 5.662 -14.460 1.00 85.69 83 LYS A C 1
ATOM 636 O O . LYS A 1 83 ? 18.012 6.344 -13.719 1.00 85.69 83 LYS A O 1
ATOM 641 N N . PRO A 1 84 ? 19.708 6.182 -15.219 1.00 92.69 84 PRO A N 1
ATOM 642 C CA . PRO A 1 84 ? 20.009 7.610 -15.257 1.00 92.69 84 PRO A CA 1
ATOM 643 C C . PRO A 1 84 ? 18.786 8.482 -15.565 1.00 92.69 84 PRO A C 1
ATOM 645 O O . PRO A 1 84 ? 17.924 8.095 -16.357 1.00 92.69 84 PRO A O 1
ATOM 648 N N . GLY A 1 85 ? 18.717 9.658 -14.940 1.00 89.31 85 GLY A N 1
ATOM 649 C CA . GLY A 1 85 ? 17.623 10.623 -15.084 1.00 89.31 85 GLY A CA 1
ATOM 650 C C . GLY A 1 85 ? 16.418 10.371 -14.173 1.00 89.31 85 GLY A C 1
ATOM 651 O O . GLY A 1 85 ? 15.417 11.081 -14.269 1.00 89.31 85 GLY A O 1
ATOM 652 N N . ILE A 1 86 ? 16.481 9.375 -13.282 1.00 85.69 86 ILE A N 1
ATOM 653 C CA . ILE A 1 86 ? 15.388 9.037 -12.366 1.00 85.69 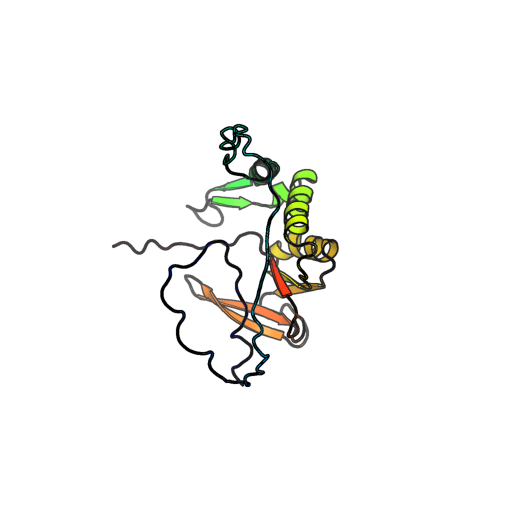86 ILE A CA 1
ATOM 654 C C . ILE A 1 86 ? 15.741 9.409 -10.922 1.00 85.69 86 ILE A C 1
ATOM 656 O O . ILE A 1 86 ? 16.688 8.879 -10.357 1.00 85.69 86 ILE A O 1
ATOM 660 N N . MET A 1 87 ? 14.900 10.231 -10.287 1.00 88.69 87 MET A N 1
ATOM 661 C CA . MET A 1 87 ? 14.921 10.440 -8.833 1.00 88.69 87 MET A CA 1
ATOM 662 C C . MET A 1 87 ? 14.054 9.377 -8.153 1.00 88.69 87 MET A C 1
ATOM 664 O O . MET A 1 87 ? 12.820 9.436 -8.214 1.00 88.69 87 MET A O 1
ATOM 668 N N . PHE A 1 88 ? 14.685 8.363 -7.567 1.00 90.88 88 PHE A N 1
ATOM 669 C CA . PHE A 1 88 ? 13.994 7.273 -6.886 1.00 90.88 88 PHE A CA 1
ATOM 670 C C . PHE A 1 88 ? 13.651 7.654 -5.447 1.00 90.88 88 PHE A C 1
ATOM 672 O O . PHE A 1 88 ? 14.517 8.092 -4.695 1.00 90.88 88 PHE A O 1
ATOM 679 N N . GLN A 1 89 ? 12.389 7.456 -5.070 1.00 91.00 89 GLN A N 1
ATOM 680 C CA . GLN A 1 89 ? 11.895 7.684 -3.713 1.00 91.00 89 GLN A CA 1
ATOM 681 C C . GLN A 1 89 ? 12.029 6.382 -2.917 1.00 91.00 89 GLN A C 1
ATOM 683 O O . GLN A 1 89 ? 11.238 5.448 -3.082 1.00 91.00 89 GLN A O 1
ATOM 688 N N . ASP A 1 90 ? 13.069 6.299 -2.097 1.00 92.56 90 ASP A N 1
ATOM 689 C CA . ASP A 1 90 ? 13.337 5.148 -1.249 1.00 92.56 90 ASP A CA 1
ATOM 690 C C . ASP A 1 90 ? 12.621 5.297 0.095 1.00 92.56 90 ASP A C 1
ATOM 692 O O . ASP A 1 90 ? 13.099 5.947 1.024 1.00 92.56 90 ASP A O 1
ATOM 696 N N . ILE A 1 91 ? 11.456 4.655 0.193 1.00 93.19 91 ILE A N 1
ATOM 697 C CA . ILE A 1 91 ? 10.626 4.660 1.399 1.00 93.19 91 ILE A CA 1
ATOM 698 C C . ILE A 1 91 ? 11.248 3.889 2.569 1.00 93.19 91 ILE A C 1
ATOM 700 O O . ILE A 1 91 ? 10.725 3.966 3.672 1.00 93.19 91 ILE A O 1
ATOM 704 N N . THR A 1 92 ? 12.322 3.115 2.376 1.00 94.25 92 THR A N 1
ATOM 705 C CA . THR A 1 92 ? 12.850 2.269 3.462 1.00 94.25 92 THR A CA 1
ATOM 706 C C . THR A 1 92 ? 13.352 3.088 4.648 1.00 94.25 92 THR A C 1
ATOM 708 O O . THR A 1 92 ? 13.231 2.635 5.781 1.00 94.25 92 THR A O 1
ATOM 711 N N . THR A 1 93 ? 13.825 4.316 4.424 1.00 95.88 93 THR A N 1
ATOM 712 C CA . THR A 1 93 ? 14.212 5.231 5.506 1.00 95.88 93 THR A CA 1
ATOM 713 C C . THR A 1 93 ? 13.011 5.746 6.298 1.00 95.88 93 THR A C 1
ATOM 715 O O . THR A 1 93 ? 13.102 5.820 7.520 1.00 95.88 93 THR A O 1
ATOM 718 N N . LEU A 1 94 ? 11.867 5.983 5.641 1.00 95.56 94 LEU A N 1
ATOM 719 C CA . LEU A 1 94 ? 10.597 6.284 6.315 1.00 95.56 94 LEU A CA 1
ATOM 720 C C . LEU A 1 94 ? 10.184 5.129 7.237 1.00 95.56 94 LEU A C 1
ATOM 722 O O . LEU A 1 94 ? 9.693 5.368 8.329 1.00 95.56 94 LEU A O 1
ATOM 726 N N . LEU A 1 95 ? 10.401 3.876 6.824 1.00 95.38 95 LEU A N 1
ATOM 727 C CA . LEU A 1 95 ? 10.046 2.705 7.638 1.00 95.38 95 LEU A CA 1
ATOM 728 C C . LEU A 1 95 ? 10.943 2.527 8.872 1.00 95.38 95 LEU A C 1
ATOM 730 O O . LEU A 1 95 ? 10.524 1.896 9.840 1.00 95.38 95 LEU A O 1
ATOM 734 N N . LEU A 1 96 ? 12.176 3.040 8.828 1.00 97.06 96 LEU A N 1
ATOM 735 C CA . LEU A 1 96 ? 13.110 3.009 9.957 1.00 97.06 96 LEU A CA 1
ATOM 736 C C . LEU A 1 96 ? 12.830 4.124 10.975 1.00 97.06 96 LEU A C 1
ATOM 738 O O . LEU A 1 96 ? 13.166 3.971 12.148 1.00 97.06 96 LEU A O 1
ATOM 742 N N . ASP A 1 97 ? 12.202 5.217 10.544 1.00 97.25 97 ASP A N 1
ATOM 743 C CA . ASP A 1 97 ? 11.673 6.252 11.428 1.00 97.25 97 ASP A CA 1
ATOM 744 C C . ASP A 1 97 ? 10.298 5.815 11.954 1.00 97.25 97 ASP A C 1
ATOM 746 O O . ASP A 1 97 ? 9.267 5.930 11.288 1.00 97.25 97 ASP A O 1
ATOM 750 N N . THR A 1 98 ? 10.283 5.277 13.173 1.00 96.88 98 THR A N 1
ATOM 751 C CA . THR A 1 98 ? 9.069 4.721 13.783 1.00 96.88 98 THR A CA 1
ATOM 752 C C . THR A 1 98 ? 7.963 5.756 13.965 1.00 96.88 98 THR A C 1
ATOM 754 O O . THR A 1 98 ? 6.786 5.399 13.896 1.00 96.88 98 THR A O 1
ATOM 757 N N . GLU A 1 99 ? 8.313 7.026 14.174 1.00 97.19 99 GLU A N 1
ATOM 758 C CA . GLU A 1 99 ? 7.344 8.103 14.342 1.00 97.19 99 GLU A CA 1
ATOM 759 C C . GLU A 1 99 ? 6.760 8.510 12.991 1.00 97.19 99 GLU A C 1
ATOM 761 O O . GLU A 1 99 ? 5.541 8.545 12.842 1.00 97.19 99 GLU A O 1
ATOM 766 N N . ALA A 1 100 ? 7.605 8.712 11.976 1.00 96.19 100 ALA A N 1
ATOM 767 C CA . ALA A 1 100 ? 7.141 9.055 10.635 1.00 96.19 100 ALA A CA 1
ATOM 768 C C . ALA A 1 100 ? 6.317 7.921 9.997 1.00 96.19 100 ALA A C 1
ATOM 770 O O . ALA A 1 100 ? 5.302 8.179 9.340 1.00 96.19 100 ALA A O 1
ATOM 771 N N . PHE A 1 101 ? 6.697 6.657 10.219 1.00 97.00 101 PHE A N 1
ATOM 772 C CA . PHE A 1 101 ? 5.905 5.518 9.759 1.00 97.00 101 PHE A CA 1
ATOM 773 C C . PHE A 1 101 ? 4.540 5.466 10.451 1.00 97.00 101 PHE A C 1
ATOM 775 O O . PHE A 1 101 ? 3.518 5.324 9.777 1.00 97.00 101 PHE A O 1
ATOM 782 N N . LYS A 1 102 ? 4.503 5.644 11.778 1.00 97.56 102 LYS A N 1
ATOM 783 C CA . LYS A 1 102 ? 3.249 5.715 12.534 1.00 97.56 102 LYS A CA 1
ATOM 784 C C . LYS A 1 102 ? 2.364 6.859 12.034 1.00 97.56 102 LYS A C 1
ATOM 786 O O . LYS A 1 102 ? 1.203 6.616 11.723 1.00 97.56 102 LYS A O 1
ATOM 791 N N . ASP A 1 103 ? 2.913 8.062 11.896 1.00 97.19 103 ASP A N 1
ATOM 792 C CA . ASP A 1 103 ? 2.184 9.237 11.410 1.00 97.19 103 ASP A CA 1
ATOM 793 C C . ASP A 1 103 ? 1.614 9.012 10.008 1.00 97.19 103 ASP A C 1
ATOM 795 O O . ASP A 1 103 ? 0.475 9.386 9.729 1.00 97.19 103 ASP A O 1
ATOM 799 N N . THR A 1 104 ? 2.372 8.337 9.140 1.00 95.88 104 THR A N 1
ATOM 800 C CA . THR A 1 104 ? 1.895 7.947 7.810 1.00 95.88 104 THR A CA 1
ATOM 801 C C . THR A 1 104 ? 0.640 7.086 7.922 1.00 95.88 104 THR A C 1
ATOM 803 O O . THR A 1 104 ? -0.378 7.414 7.316 1.00 95.88 104 THR A O 1
ATOM 806 N N . ILE A 1 105 ? 0.678 6.010 8.715 1.00 97.06 105 ILE A N 1
ATOM 807 C CA . ILE A 1 105 ? -0.485 5.134 8.912 1.00 97.06 105 ILE A CA 1
ATOM 808 C C . ILE A 1 105 ? -1.656 5.904 9.532 1.00 97.06 105 ILE A C 1
ATOM 810 O O . ILE A 1 105 ? -2.781 5.785 9.043 1.00 97.06 105 ILE A O 1
ATOM 814 N N . ASP A 1 106 ? -1.402 6.720 10.553 1.00 97.38 106 ASP A N 1
ATOM 815 C CA . ASP A 1 106 ? -2.435 7.474 11.263 1.00 97.38 106 ASP A CA 1
ATOM 816 C C . ASP A 1 106 ? -3.180 8.433 10.330 1.00 97.38 106 ASP A C 1
ATOM 818 O O . ASP A 1 106 ? -4.410 8.447 10.341 1.00 97.38 106 ASP A O 1
ATOM 822 N N . ILE A 1 107 ? -2.483 9.137 9.432 1.00 96.00 107 ILE A N 1
ATOM 823 C CA . ILE A 1 107 ? -3.121 10.004 8.426 1.00 96.00 107 ILE A CA 1
ATOM 824 C C . ILE A 1 107 ? -4.089 9.209 7.535 1.00 96.00 107 ILE A C 1
ATOM 826 O O . ILE A 1 107 ? -5.206 9.661 7.254 1.00 96.00 107 ILE A O 1
ATOM 830 N N . PHE A 1 108 ? -3.703 8.010 7.086 1.00 96.00 108 PHE A N 1
ATOM 831 C CA . PHE A 1 108 ? -4.597 7.149 6.305 1.00 96.00 108 PHE A CA 1
ATOM 832 C C . PHE A 1 108 ? -5.802 6.691 7.133 1.00 96.00 108 PHE A C 1
ATOM 834 O O . PHE A 1 108 ? -6.939 6.727 6.652 1.00 96.00 108 PHE A O 1
ATOM 841 N N . VAL A 1 109 ? -5.573 6.277 8.376 1.00 96.31 109 VAL A N 1
ATOM 842 C CA . VAL A 1 109 ? -6.628 5.810 9.279 1.00 96.31 109 VAL A CA 1
ATOM 843 C C . VAL A 1 109 ? -7.616 6.932 9.569 1.00 96.31 109 VAL A C 1
ATOM 845 O O . VAL A 1 109 ? -8.810 6.744 9.362 1.00 96.31 109 VAL A O 1
ATOM 848 N N . GLU A 1 110 ? -7.151 8.112 9.966 1.00 95.88 110 GLU A N 1
ATOM 849 C CA . GLU A 1 110 ? -7.978 9.299 10.205 1.00 95.88 110 GLU A CA 1
ATOM 850 C C . GLU A 1 110 ? -8.804 9.664 8.968 1.00 95.88 110 GLU A C 1
ATOM 852 O O . GLU A 1 110 ? -9.994 9.977 9.062 1.00 95.88 110 GLU A O 1
ATOM 857 N N . ARG A 1 111 ? -8.207 9.540 7.777 1.00 94.06 111 ARG A N 1
ATOM 858 C CA . ARG A 1 111 ? -8.902 9.803 6.520 1.00 94.06 111 ARG A CA 1
ATOM 859 C C . ARG A 1 111 ? -10.013 8.798 6.229 1.00 94.06 111 ARG A C 1
ATOM 861 O O . ARG A 1 111 ? -10.983 9.204 5.589 1.00 94.06 111 ARG A O 1
ATOM 868 N N . TYR A 1 112 ? -9.902 7.526 6.608 1.00 94.38 112 TYR A N 1
ATOM 869 C CA . TYR A 1 112 ? -10.832 6.472 6.160 1.00 94.38 112 TYR A CA 1
ATOM 870 C C . TYR A 1 112 ? -11.696 5.847 7.259 1.00 94.38 112 TYR A C 1
ATOM 872 O O . TYR A 1 112 ? -12.724 5.234 6.952 1.00 94.38 112 TYR A O 1
ATOM 880 N N . LYS A 1 113 ? -11.346 6.036 8.530 1.00 94.00 113 LYS A N 1
ATOM 881 C CA . LYS A 1 113 ? -12.110 5.523 9.666 1.00 94.00 113 LYS A CA 1
ATOM 882 C C . LYS A 1 113 ? -13.528 6.092 9.662 1.00 94.00 113 LYS A C 1
ATOM 884 O O .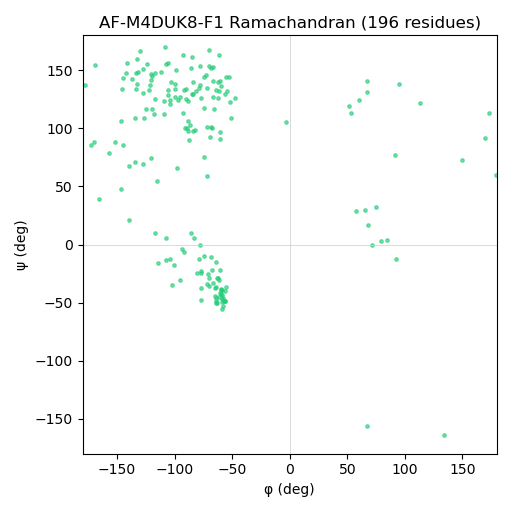 LYS A 1 113 ? -13.752 7.266 9.383 1.00 94.00 113 LYS A O 1
ATOM 889 N N . GLY A 1 114 ? -14.508 5.226 9.915 1.00 93.69 114 GLY A N 1
ATOM 890 C CA . GLY A 1 114 ? -15.926 5.598 9.907 1.00 93.69 114 GLY A CA 1
ATOM 891 C C . GLY A 1 114 ? -16.518 5.878 8.520 1.00 93.69 114 GLY A C 1
ATOM 892 O O . GLY A 1 114 ? -17.715 6.126 8.421 1.00 93.69 114 GLY A O 1
ATOM 893 N N . LYS A 1 115 ? -15.742 5.783 7.429 1.00 93.44 115 LYS A N 1
ATOM 894 C CA . LYS A 1 115 ? -16.267 5.971 6.064 1.00 93.44 115 LYS A CA 1
ATOM 895 C C . LYS A 1 115 ? -16.907 4.710 5.479 1.00 93.44 115 LYS A C 1
ATOM 897 O O . LYS A 1 115 ? -17.262 4.709 4.307 1.00 93.44 115 LYS A O 1
ATOM 902 N N . GLY A 1 116 ? -17.049 3.631 6.246 1.00 94.25 116 GLY A N 1
ATOM 903 C CA . GLY A 1 116 ? -17.615 2.372 5.750 1.00 94.25 116 GLY A CA 1
ATOM 904 C C . GLY A 1 116 ? -16.751 1.698 4.680 1.00 94.25 116 GLY A C 1
ATOM 905 O O . GLY A 1 116 ? -17.290 1.064 3.781 1.00 94.25 116 GLY A O 1
ATOM 906 N N . ILE A 1 117 ? -15.427 1.888 4.731 1.00 96.00 117 ILE A N 1
ATOM 907 C CA . ILE A 1 117 ? -14.477 1.090 3.949 1.00 96.00 117 ILE A CA 1
ATOM 908 C C . ILE A 1 117 ? -14.383 -0.281 4.616 1.00 96.00 117 ILE A C 1
ATOM 910 O O . ILE A 1 117 ? -13.986 -0.365 5.774 1.00 96.00 117 ILE A O 1
ATOM 914 N N . SER A 1 118 ? -14.769 -1.333 3.897 1.00 95.94 118 SER A N 1
ATOM 915 C CA . SER A 1 118 ? -14.738 -2.714 4.391 1.00 95.94 118 SER A CA 1
ATOM 916 C C . SER A 1 118 ? -13.574 -3.520 3.815 1.00 95.94 118 SER A C 1
ATOM 918 O O . SER A 1 118 ? -13.262 -4.591 4.335 1.00 95.94 118 SER A O 1
ATOM 920 N N . VAL A 1 119 ? -12.898 -2.996 2.784 1.00 97.62 119 VAL A N 1
ATOM 921 C CA . VAL A 1 119 ? -11.771 -3.654 2.112 1.00 97.62 119 VAL A CA 1
ATOM 922 C C . VAL A 1 119 ? -10.603 -2.695 1.910 1.00 97.62 119 VAL A C 1
ATOM 924 O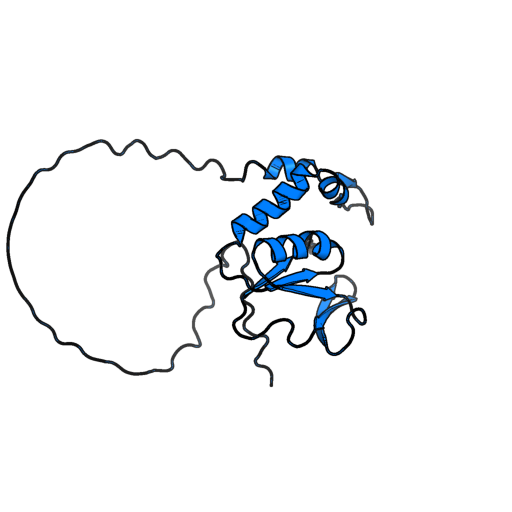 O . VAL A 1 119 ? -10.766 -1.588 1.399 1.00 97.62 119 VAL A O 1
ATOM 927 N N . VAL A 1 120 ? -9.399 -3.157 2.233 1.00 97.38 120 VAL A N 1
ATOM 928 C CA . VAL A 1 120 ? -8.142 -2.520 1.830 1.00 97.38 120 VAL A CA 1
ATOM 929 C C . VAL A 1 120 ? -7.375 -3.506 0.963 1.00 97.38 120 VAL A C 1
ATOM 931 O O . VAL A 1 120 ? -6.932 -4.547 1.442 1.00 97.38 120 VAL A O 1
ATOM 934 N N . ALA A 1 121 ? -7.224 -3.193 -0.317 1.00 96.69 121 ALA A N 1
ATOM 935 C CA . ALA A 1 121 ? -6.427 -3.982 -1.239 1.00 96.69 121 ALA A CA 1
ATOM 936 C C . ALA A 1 121 ? -5.013 -3.400 -1.331 1.00 96.69 121 ALA A C 1
ATOM 938 O O . ALA A 1 121 ? -4.854 -2.207 -1.570 1.00 96.69 121 ALA A O 1
ATOM 939 N N . GLY A 1 122 ? -3.982 -4.214 -1.122 1.00 95.38 122 GLY A N 1
ATOM 940 C CA . GLY A 1 122 ? -2.589 -3.796 -1.306 1.00 95.38 122 GLY A CA 1
ATOM 941 C C . GLY A 1 122 ? -2.037 -4.347 -2.611 1.00 95.38 122 GLY A C 1
ATOM 942 O O . GLY A 1 122 ? -2.309 -5.504 -2.924 1.00 95.38 122 GLY A O 1
ATOM 943 N N . VAL A 1 123 ? -1.254 -3.564 -3.351 1.00 93.38 123 VAL A N 1
ATOM 944 C CA . VAL A 1 123 ? -0.505 -4.065 -4.516 1.00 93.38 123 VAL A CA 1
ATOM 945 C C . VAL A 1 123 ? 0.870 -4.551 -4.067 1.00 93.38 123 VAL A C 1
ATOM 947 O O . VAL A 1 123 ? 1.546 -3.903 -3.266 1.00 93.38 123 VAL A O 1
ATOM 950 N N . GLU A 1 124 ? 1.280 -5.731 -4.532 1.00 90.31 124 GLU A N 1
ATOM 951 C CA . GLU A 1 124 ? 2.569 -6.277 -4.129 1.00 90.31 124 GLU A CA 1
ATOM 952 C C . GLU A 1 124 ? 3.760 -5.472 -4.689 1.00 90.31 124 GLU A C 1
ATOM 954 O O . GLU A 1 124 ? 3.715 -4.928 -5.785 1.00 90.31 124 GLU A O 1
ATOM 959 N N . ALA A 1 125 ? 4.908 -5.457 -4.018 1.00 89.44 125 ALA A N 1
ATOM 960 C CA . ALA A 1 125 ? 5.126 -5.948 -2.653 1.00 89.44 125 ALA A CA 1
ATOM 961 C C . ALA A 1 125 ? 5.017 -4.822 -1.621 1.00 89.44 125 ALA A C 1
ATOM 963 O O . ALA A 1 125 ? 4.636 -5.057 -0.480 1.00 89.44 125 ALA A O 1
ATOM 964 N N . ARG A 1 126 ? 5.369 -3.599 -2.011 1.00 90.44 126 ARG A N 1
ATOM 965 C CA . ARG A 1 126 ? 5.559 -2.482 -1.088 1.00 90.44 126 ARG A CA 1
ATOM 966 C C . ARG A 1 126 ? 4.214 -1.884 -0.620 1.00 90.44 126 ARG A C 1
ATOM 968 O O . ARG A 1 126 ? 4.126 -1.481 0.538 1.00 90.44 126 ARG A O 1
ATOM 975 N N . GLY A 1 127 ? 3.123 -2.022 -1.380 1.00 89.44 127 GLY A N 1
ATOM 976 C CA . GLY A 1 127 ? 1.762 -1.753 -0.891 1.00 89.44 127 GLY A CA 1
ATOM 977 C C . GLY A 1 127 ? 1.349 -2.635 0.299 1.00 89.44 127 GLY A C 1
ATOM 978 O O . GLY A 1 127 ? 0.505 -2.237 1.105 1.00 89.44 127 GLY A O 1
ATOM 979 N N . PHE A 1 128 ? 1.990 -3.798 0.494 1.00 95.19 128 PHE A N 1
ATOM 980 C CA . PHE A 1 128 ? 1.766 -4.656 1.669 1.00 95.19 128 PHE A CA 1
ATOM 981 C C . PHE A 1 128 ? 2.402 -4.109 2.950 1.00 95.19 128 PHE A C 1
ATOM 983 O O . PHE A 1 128 ? 2.135 -4.633 4.026 1.00 95.19 128 PHE A O 1
ATOM 990 N N . ILE A 1 129 ? 3.233 -3.073 2.861 1.00 95.38 129 ILE A N 1
ATOM 991 C CA . ILE A 1 129 ? 3.840 -2.438 4.033 1.00 95.38 129 ILE A CA 1
ATOM 992 C C . ILE A 1 129 ? 2.815 -1.530 4.726 1.00 95.38 129 ILE A C 1
ATOM 994 O O . ILE A 1 129 ? 2.744 -1.494 5.951 1.00 95.38 129 ILE A O 1
ATOM 9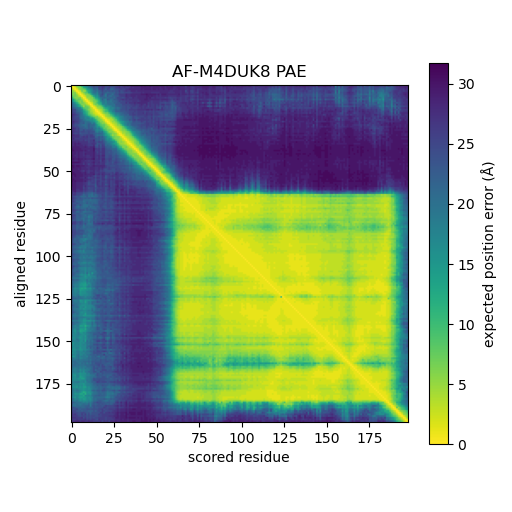98 N N . PHE A 1 130 ? 1.974 -0.848 3.944 1.00 96.00 130 PHE A N 1
ATOM 999 C CA . PHE A 1 130 ? 0.996 0.121 4.449 1.00 96.00 130 PHE A CA 1
ATOM 1000 C C . PHE A 1 130 ? -0.430 -0.436 4.501 1.00 96.00 130 PHE A C 1
ATOM 1002 O O . PHE A 1 130 ? -1.190 -0.117 5.413 1.00 96.00 130 PHE A O 1
ATOM 1009 N N . GLY A 1 131 ? -0.813 -1.292 3.549 1.00 96.06 131 GLY A N 1
ATOM 1010 C CA . GLY A 1 131 ? -2.181 -1.802 3.442 1.00 96.06 131 GLY A CA 1
ATOM 1011 C C . GLY A 1 131 ? -2.675 -2.552 4.689 1.00 96.06 131 GLY A C 1
ATOM 1012 O O . GLY A 1 131 ? -3.702 -2.160 5.243 1.00 96.06 131 GLY A O 1
ATOM 1013 N N . PRO A 1 132 ? -1.971 -3.593 5.175 1.00 97.62 132 PRO A N 1
ATOM 1014 C CA . PRO A 1 132 ? -2.376 -4.355 6.355 1.00 97.62 132 PRO A CA 1
ATOM 1015 C C . PRO A 1 132 ? -2.555 -3.526 7.640 1.00 97.62 132 PRO A C 1
ATOM 1017 O O . PRO A 1 132 ? -3.610 -3.674 8.261 1.00 97.62 132 PRO A O 1
ATOM 1020 N N . PRO A 1 133 ? -1.617 -2.644 8.060 1.00 97.56 133 PRO A N 1
ATOM 1021 C CA . PRO A 1 133 ? -1.827 -1.837 9.264 1.00 97.56 133 PRO A CA 1
ATOM 1022 C C . PRO A 1 133 ? -3.012 -0.871 9.127 1.00 97.56 133 PRO A C 1
ATOM 1024 O O . PRO A 1 133 ? -3.773 -0.718 10.082 1.00 97.56 133 PRO A O 1
ATOM 1027 N N . ILE A 1 134 ? -3.245 -0.295 7.940 1.00 97.50 134 ILE A N 1
ATOM 1028 C CA . ILE A 1 134 ? -4.432 0.538 7.681 1.00 97.50 134 ILE A CA 1
ATOM 1029 C C . ILE A 1 134 ? -5.711 -0.299 7.796 1.00 97.50 134 ILE A C 1
ATOM 1031 O O . ILE A 1 134 ? -6.645 0.108 8.485 1.00 97.50 134 ILE A O 1
ATOM 1035 N N . ALA A 1 135 ? -5.753 -1.471 7.152 1.00 97.94 135 ALA A N 1
ATOM 1036 C CA . ALA A 1 135 ? -6.905 -2.373 7.172 1.00 97.94 135 ALA A CA 1
ATOM 1037 C C . ALA A 1 135 ? -7.292 -2.756 8.602 1.00 97.94 135 ALA A C 1
ATOM 1039 O O . ALA A 1 135 ? -8.450 -2.609 8.999 1.00 97.94 135 ALA A O 1
ATOM 1040 N N . LEU A 1 136 ? -6.293 -3.167 9.389 1.00 98.38 136 LEU A N 1
ATOM 1041 C CA . LEU A 1 136 ? -6.460 -3.532 10.788 1.00 98.38 136 LEU A CA 1
ATOM 1042 C C . LEU A 1 136 ? -7.031 -2.365 11.604 1.00 98.38 136 LEU A C 1
ATOM 1044 O O . LEU A 1 136 ? -7.997 -2.544 12.343 1.00 98.38 136 LEU A O 1
ATOM 1048 N N . ALA A 1 137 ? -6.475 -1.164 11.442 1.00 97.69 137 ALA A N 1
ATOM 1049 C CA . ALA A 1 137 ? -6.861 0.007 12.223 1.00 97.69 137 ALA A CA 1
ATOM 1050 C C . ALA A 1 137 ? -8.265 0.551 11.892 1.00 97.69 137 ALA A C 1
ATOM 1052 O O . ALA A 1 137 ? -8.922 1.120 12.770 1.00 97.69 137 ALA A O 1
ATOM 1053 N N . ILE A 1 138 ? -8.746 0.379 10.653 1.00 96.94 138 ILE A N 1
ATOM 1054 C CA . ILE A 1 138 ? -10.101 0.802 10.253 1.00 96.94 138 ILE A CA 1
ATOM 1055 C C . ILE A 1 138 ? -11.155 -0.311 10.369 1.00 96.94 138 ILE A C 1
ATOM 1057 O O . ILE A 1 138 ? -12.333 -0.033 10.154 1.00 96.94 138 ILE A O 1
ATOM 1061 N N . GLY A 1 139 ? -10.761 -1.540 10.721 1.00 97.06 139 GLY A N 1
ATOM 1062 C CA . GLY A 1 139 ? -11.672 -2.684 10.831 1.00 97.06 139 GLY A CA 1
ATOM 1063 C C . GLY A 1 139 ? -12.111 -3.264 9.481 1.00 97.06 139 GLY A C 1
ATOM 1064 O O . GLY A 1 139 ? -13.239 -3.734 9.351 1.00 97.06 139 GLY A O 1
ATOM 1065 N N . ALA A 1 140 ? -11.239 -3.211 8.474 1.00 97.06 140 ALA A N 1
ATOM 1066 C CA . ALA A 1 140 ? -11.463 -3.753 7.136 1.00 97.06 140 ALA A CA 1
ATOM 1067 C C . ALA A 1 140 ? -10.665 -5.049 6.916 1.00 97.06 140 ALA A C 1
ATOM 1069 O O . ALA A 1 140 ? -9.619 -5.262 7.533 1.00 97.06 140 ALA A O 1
ATOM 1070 N N . LYS A 1 141 ? -11.109 -5.901 5.983 1.00 97.38 141 LYS A N 1
ATOM 1071 C CA . LYS A 1 141 ? -10.276 -7.023 5.519 1.00 97.38 141 LYS A CA 1
ATOM 1072 C C . LYS A 1 141 ? -9.163 -6.513 4.608 1.00 97.38 141 LYS A C 1
ATOM 1074 O O . LYS A 1 141 ? -9.368 -5.593 3.813 1.00 97.38 141 LYS A O 1
ATOM 1079 N N . PHE A 1 142 ? -7.996 -7.142 4.702 1.00 98.25 142 PHE A N 1
ATOM 1080 C CA . PHE A 1 142 ? -6.898 -6.905 3.774 1.00 98.25 142 PHE A CA 1
ATOM 1081 C C . PHE A 1 142 ? -6.956 -7.899 2.610 1.00 98.25 142 PHE A C 1
ATOM 1083 O O . PHE A 1 142 ? -7.100 -9.102 2.828 1.00 98.25 142 PHE A O 1
ATOM 1090 N N . VAL A 1 143 ? -6.819 -7.400 1.382 1.00 97.69 143 VAL A N 1
ATOM 1091 C CA . VAL A 1 143 ? -6.830 -8.212 0.162 1.00 97.69 143 VAL A CA 1
ATOM 1092 C C . VAL A 1 143 ? -5.504 -8.052 -0.589 1.00 97.69 143 VAL A C 1
ATOM 1094 O O . VAL A 1 143 ? -5.188 -6.955 -1.050 1.00 97.69 143 VAL A O 1
ATOM 1097 N N . PRO A 1 144 ? -4.710 -9.124 -0.746 1.00 96.81 144 PRO A N 1
ATOM 1098 C CA . PRO A 1 144 ? -3.476 -9.052 -1.511 1.00 96.81 144 PRO A CA 1
ATOM 1099 C C . PRO A 1 144 ? -3.770 -9.058 -3.016 1.00 96.81 144 PRO A C 1
ATOM 1101 O O . PRO A 1 144 ? -4.405 -9.984 -3.527 1.00 96.81 144 PRO A O 1
ATOM 1104 N N . MET A 1 145 ? -3.246 -8.065 -3.732 1.00 96.06 145 MET A N 1
ATOM 1105 C CA . MET A 1 145 ? -3.162 -8.053 -5.191 1.00 96.06 145 MET A CA 1
ATOM 1106 C C . MET A 1 145 ? -1.722 -8.352 -5.602 1.00 96.06 145 MET A C 1
ATOM 1108 O O . MET A 1 145 ? -0.789 -7.693 -5.140 1.00 96.06 145 MET A O 1
ATOM 1112 N N . ARG A 1 146 ? -1.518 -9.376 -6.432 1.00 96.12 146 ARG A N 1
ATOM 1113 C CA . ARG A 1 146 ? -0.177 -9.892 -6.753 1.00 96.12 146 ARG A CA 1
ATOM 1114 C C . ARG A 1 146 ? 0.015 -10.093 -8.243 1.00 96.12 146 ARG A C 1
ATOM 1116 O O . ARG A 1 146 ? -0.953 -10.240 -8.974 1.00 96.12 146 ARG A O 1
ATOM 1123 N N . LYS A 1 147 ? 1.264 -10.152 -8.690 1.00 94.25 147 LYS A N 1
ATOM 1124 C CA . LYS A 1 147 ? 1.606 -10.574 -10.047 1.00 94.25 147 LYS A CA 1
ATOM 1125 C C . LYS A 1 147 ? 1.157 -12.016 -10.301 1.00 94.25 147 LYS A C 1
ATOM 1127 O O . LYS A 1 147 ? 0.938 -12.774 -9.346 1.00 94.25 147 LYS A O 1
ATOM 1132 N N . PRO A 1 148 ? 1.083 -12.431 -11.577 1.00 94.56 148 PRO A N 1
ATOM 1133 C CA . PRO A 1 148 ? 0.567 -13.735 -11.926 1.00 94.56 148 PRO A CA 1
ATOM 1134 C C . PRO A 1 148 ? 1.276 -14.891 -11.239 1.00 94.56 148 PRO A C 1
ATOM 1136 O O . PRO A 1 148 ? 2.503 -14.887 -11.089 1.00 94.56 148 PRO A O 1
ATOM 1139 N N . LYS A 1 149 ? 0.500 -15.924 -10.895 1.00 93.31 149 LYS A N 1
ATOM 1140 C CA . LYS A 1 149 ? 0.996 -17.190 -10.318 1.00 93.31 149 LYS A CA 1
ATOM 1141 C C . LYS A 1 149 ? 1.565 -17.054 -8.898 1.00 93.31 149 LYS A C 1
ATOM 1143 O O . LYS A 1 149 ? 2.288 -17.940 -8.440 1.00 93.31 149 LYS A O 1
ATOM 1148 N N . LYS A 1 150 ? 1.268 -15.956 -8.193 1.00 96.25 150 LYS A N 1
ATOM 1149 C CA . LYS A 1 150 ? 1.678 -15.739 -6.792 1.00 96.25 150 LYS A CA 1
ATOM 1150 C C . LYS A 1 150 ? 0.577 -16.016 -5.770 1.00 96.25 150 LYS A C 1
ATOM 1152 O O . LYS A 1 150 ? 0.890 -16.175 -4.589 1.00 96.25 150 LYS A O 1
ATOM 1157 N N . LEU A 1 151 ? -0.682 -16.056 -6.200 1.00 94.81 151 LEU A N 1
ATOM 1158 C CA . LEU A 1 151 ? -1.819 -16.443 -5.368 1.00 94.81 151 LEU A CA 1
ATOM 1159 C C . LEU A 1 151 ? -2.195 -17.906 -5.659 1.00 94.81 151 LEU A C 1
ATOM 1161 O O . LEU A 1 151 ? -2.258 -18.290 -6.828 1.00 94.81 151 LEU A O 1
ATOM 1165 N N . PRO A 1 152 ? -2.423 -18.743 -4.630 1.00 94.31 152 PRO A N 1
ATOM 1166 C CA . PRO A 1 152 ? -2.951 -20.088 -4.836 1.00 94.31 152 PRO A CA 1
ATOM 1167 C C . PRO A 1 152 ? -4.427 -20.041 -5.276 1.00 94.31 152 PRO A C 1
ATOM 1169 O O . PRO A 1 152 ? -5.095 -19.026 -5.144 1.00 94.31 152 PRO A O 1
ATOM 1172 N N . GLY A 1 153 ? -4.989 -21.149 -5.756 1.00 95.31 153 GLY A N 1
ATOM 1173 C CA . GLY A 1 153 ? -6.432 -21.242 -6.022 1.00 95.31 153 GLY A CA 1
ATOM 1174 C C . GLY A 1 153 ? -6.948 -20.356 -7.168 1.00 95.31 153 GLY A C 1
ATOM 1175 O O . GLY A 1 153 ? -6.224 -20.033 -8.106 1.00 95.31 153 GLY A O 1
ATOM 1176 N N . LYS A 1 154 ? -8.248 -20.026 -7.133 1.00 97.31 154 LYS A N 1
ATOM 1177 C CA . LYS A 1 154 ? -8.926 -19.304 -8.221 1.00 97.31 154 LYS A CA 1
ATOM 1178 C C . LYS A 1 154 ? -8.736 -17.792 -8.089 1.00 97.31 154 LYS A C 1
ATOM 1180 O O . LYS A 1 154 ? -9.054 -17.212 -7.048 1.00 97.31 154 LYS A O 1
ATOM 1185 N N . VAL A 1 155 ? -8.311 -17.163 -9.179 1.00 97.69 155 VAL A N 1
ATOM 1186 C CA . VAL A 1 155 ? -8.051 -15.723 -9.272 1.00 97.69 155 VAL A CA 1
ATOM 1187 C C . VAL A 1 155 ? -8.848 -15.075 -10.405 1.00 97.69 155 VAL A C 1
ATOM 1189 O O . VAL A 1 155 ? -9.238 -15.744 -11.364 1.00 97.69 155 VAL A O 1
ATOM 1192 N N . ILE A 1 156 ? -9.091 -13.773 -10.279 1.00 94.69 156 ILE A N 1
ATOM 1193 C CA . ILE A 1 156 ? -9.348 -12.864 -11.400 1.00 94.69 156 ILE A CA 1
ATOM 1194 C C . ILE A 1 156 ? -8.055 -12.124 -11.740 1.00 94.69 156 ILE A C 1
ATOM 1196 O O . ILE A 1 156 ? -7.227 -11.905 -10.855 1.00 94.69 156 ILE A O 1
ATOM 1200 N N . SER A 1 157 ? -7.883 -11.758 -13.009 1.00 94.88 157 SER A N 1
ATOM 1201 C CA . SER A 1 157 ? -6.691 -11.074 -13.508 1.00 94.88 157 SER A CA 1
ATOM 1202 C C . SER A 1 157 ? -7.088 -9.884 -14.368 1.00 94.88 157 SER A C 1
ATOM 1204 O O . SER A 1 157 ? -7.990 -10.010 -15.192 1.00 94.88 157 SER A O 1
ATOM 1206 N N . GLU A 1 158 ? -6.385 -8.769 -14.191 1.00 92.75 158 GLU A N 1
ATOM 1207 C CA . GLU A 1 158 ? -6.492 -7.578 -15.031 1.00 92.75 158 GLU A CA 1
ATOM 1208 C C . GLU A 1 158 ? -5.122 -7.249 -15.630 1.00 92.75 158 GLU A C 1
ATOM 1210 O O . GLU A 1 158 ? -4.103 -7.258 -14.933 1.00 92.75 158 GLU A O 1
ATOM 1215 N N . GLU A 1 159 ? -5.103 -6.991 -16.937 1.00 92.44 159 GLU A N 1
ATOM 1216 C CA . GLU A 1 159 ? -3.903 -6.657 -17.708 1.00 92.44 159 GLU A CA 1
ATOM 1217 C C . GLU A 1 159 ? -3.813 -5.147 -17.926 1.00 92.44 159 GLU A C 1
ATOM 1219 O O . GLU A 1 159 ? -4.811 -4.496 -18.232 1.00 92.44 159 GLU A O 1
ATOM 1224 N N . TYR A 1 160 ? -2.612 -4.592 -17.784 1.00 84.19 160 TYR A N 1
ATOM 1225 C CA . TYR A 1 160 ? -2.345 -3.175 -17.998 1.00 84.19 160 TYR A CA 1
ATOM 1226 C C . TYR A 1 160 ? -1.087 -2.967 -18.844 1.00 84.19 160 TYR A C 1
ATOM 1228 O O . TYR A 1 160 ? -0.128 -3.742 -18.792 1.00 84.19 160 TYR A O 1
ATOM 1236 N N . SER A 1 161 ? -1.103 -1.901 -19.641 1.00 82.75 161 SER A N 1
ATOM 1237 C CA . SER A 1 161 ? -0.014 -1.563 -20.555 1.00 82.75 161 SER A CA 1
ATOM 1238 C C . SER A 1 161 ? 1.086 -0.777 -19.849 1.00 82.75 161 SER A C 1
ATOM 1240 O O . SER A 1 161 ? 0.821 0.128 -19.057 1.00 82.75 161 SER A O 1
ATOM 1242 N N . LEU A 1 162 ? 2.328 -1.101 -20.186 1.00 81.44 162 LEU A N 1
ATOM 1243 C CA . LEU A 1 162 ? 3.534 -0.365 -19.831 1.00 81.44 162 LEU A CA 1
ATOM 1244 C C . LEU A 1 162 ? 4.089 0.333 -21.082 1.00 81.44 162 LEU A C 1
ATOM 1246 O O . LEU A 1 162 ? 3.671 0.042 -22.200 1.00 81.44 162 LEU A O 1
ATOM 1250 N N . GLU A 1 163 ? 5.073 1.217 -20.902 1.00 73.62 163 GLU A N 1
ATOM 1251 C CA . GLU A 1 163 ? 5.770 1.879 -22.020 1.00 73.62 163 GLU A CA 1
ATOM 1252 C C . GLU A 1 163 ? 6.368 0.862 -23.011 1.00 73.62 163 GLU A C 1
ATOM 1254 O O . GLU A 1 163 ? 6.314 1.055 -24.221 1.00 73.62 163 GLU A O 1
ATOM 1259 N N . TYR A 1 164 ? 6.861 -0.267 -22.492 1.00 67.94 164 TYR A N 1
ATOM 1260 C CA . TYR A 1 164 ? 7.393 -1.371 -23.288 1.00 67.94 164 TYR A CA 1
ATOM 1261 C C . TYR A 1 164 ? 6.855 -2.713 -22.772 1.00 67.94 164 TYR A C 1
ATOM 1263 O O . TYR A 1 164 ? 7.584 -3.488 -22.153 1.00 67.94 164 TYR A O 1
ATOM 1271 N N . GLY A 1 165 ? 5.567 -2.985 -22.997 1.00 83.62 165 GLY A N 1
ATOM 1272 C CA . GLY A 1 165 ? 4.961 -4.302 -22.762 1.00 83.62 165 GLY A CA 1
ATOM 1273 C C . GLY A 1 165 ? 3.625 -4.248 -22.030 1.00 83.62 165 GLY A C 1
ATOM 1274 O O . GLY A 1 165 ? 2.999 -3.197 -21.929 1.00 83.62 165 GLY A O 1
ATOM 1275 N N . THR A 1 166 ? 3.196 -5.392 -21.507 1.00 87.56 166 THR A N 1
ATOM 1276 C CA . THR A 1 166 ? 2.048 -5.486 -20.603 1.00 87.56 166 THR A CA 1
ATOM 1277 C C . THR A 1 166 ? 2.447 -6.227 -19.335 1.00 87.56 166 THR A C 1
ATOM 1279 O O . THR A 1 166 ? 3.361 -7.055 -19.335 1.00 87.56 166 THR A O 1
ATOM 1282 N N . ASP A 1 167 ? 1.788 -5.893 -18.233 1.00 88.31 167 ASP A N 1
ATOM 1283 C CA . ASP A 1 167 ? 1.891 -6.624 -16.972 1.00 88.31 167 ASP A CA 1
ATOM 1284 C C . ASP A 1 167 ? 0.472 -6.914 -16.462 1.00 88.31 167 ASP A C 1
ATOM 1286 O O . ASP A 1 167 ? -0.523 -6.417 -17.001 1.00 88.31 167 ASP A O 1
ATOM 1290 N N . LYS A 1 168 ? 0.357 -7.800 -15.477 1.00 91.88 168 LYS A N 1
ATOM 1291 C CA . LYS A 1 168 ? -0.929 -8.258 -14.948 1.00 91.88 168 LYS A CA 1
ATOM 1292 C C . LYS A 1 168 ? -0.935 -8.198 -13.439 1.00 91.88 168 LYS A C 1
ATOM 1294 O O . LYS A 1 168 ? 0.073 -8.457 -12.786 1.00 91.88 168 LYS A O 1
ATOM 1299 N N . ILE A 1 169 ? -2.112 -7.943 -12.890 1.00 94.25 169 ILE A N 1
ATOM 1300 C CA . ILE A 1 169 ? -2.369 -8.091 -11.465 1.00 94.25 169 ILE A CA 1
ATOM 1301 C C . ILE A 1 169 ? -3.496 -9.099 -11.248 1.00 94.25 169 ILE A C 1
ATOM 1303 O O . ILE A 1 169 ? -4.449 -9.168 -12.023 1.00 94.25 169 ILE A O 1
ATOM 1307 N N . GLU A 1 170 ? -3.357 -9.919 -10.215 1.00 96.62 170 GLU A N 1
ATOM 1308 C CA . GLU A 1 170 ? -4.279 -10.976 -9.823 1.00 96.62 170 GLU A CA 1
ATOM 1309 C C . GLU A 1 170 ? -4.798 -10.748 -8.404 1.00 96.62 170 GLU A C 1
ATOM 1311 O O . GLU A 1 170 ? -4.084 -10.275 -7.518 1.00 96.62 170 GLU A O 1
ATOM 1316 N N . MET A 1 171 ? -6.048 -11.147 -8.188 1.00 96.69 171 MET A N 1
ATOM 1317 C CA . MET A 1 171 ? -6.720 -11.154 -6.892 1.00 96.69 171 MET A CA 1
ATOM 1318 C C . MET A 1 171 ? -7.600 -12.402 -6.792 1.00 96.69 171 MET A C 1
ATOM 1320 O O . MET A 1 171 ? -8.146 -12.862 -7.794 1.00 96.69 171 MET A O 1
ATOM 1324 N N . HIS A 1 172 ? -7.775 -12.964 -5.596 1.00 97.94 172 HIS A N 1
ATOM 1325 C CA . HIS A 1 172 ? -8.676 -14.102 -5.408 1.00 97.94 172 HIS A CA 1
ATOM 1326 C C . HIS A 1 172 ? -10.127 -13.772 -5.788 1.00 97.94 172 HIS A C 1
ATOM 1328 O O . HIS A 1 172 ? -10.651 -12.704 -5.464 1.00 97.94 172 HIS A O 1
ATOM 1334 N N . VAL A 1 173 ? -10.808 -14.729 -6.425 1.00 96.12 173 VAL A N 1
ATOM 1335 C CA . VAL A 1 173 ? -12.255 -14.629 -6.668 1.00 96.12 173 VAL A CA 1
ATOM 1336 C C . VAL A 1 173 ? -12.990 -14.565 -5.328 1.00 96.12 173 VAL A C 1
ATOM 1338 O O . VAL A 1 173 ? -12.730 -15.380 -4.448 1.00 96.12 173 VAL A O 1
ATOM 1341 N N . GLY A 1 174 ? -13.914 -13.613 -5.183 1.00 93.88 174 GLY A N 1
ATOM 1342 C CA . GLY A 1 174 ? -14.678 -13.414 -3.945 1.00 93.88 174 GLY A CA 1
ATOM 1343 C C . GLY A 1 174 ? -13.922 -12.656 -2.851 1.00 93.88 174 GLY A C 1
ATOM 1344 O O . GLY A 1 174 ? -14.466 -12.446 -1.773 1.00 93.88 174 GLY A O 1
ATOM 1345 N N . ALA A 1 175 ? -12.690 -12.197 -3.108 1.00 93.81 175 ALA A N 1
ATOM 1346 C CA . ALA A 1 175 ? -11.977 -11.351 -2.151 1.00 93.81 175 ALA A CA 1
ATOM 1347 C C . ALA A 1 175 ? -12.701 -10.015 -1.900 1.00 93.81 175 ALA A C 1
ATOM 1349 O O . ALA A 1 175 ? -12.621 -9.473 -0.799 1.00 93.81 175 ALA A O 1
ATOM 1350 N N . VAL A 1 176 ? -13.437 -9.528 -2.904 1.00 94.31 176 VAL A N 1
ATOM 1351 C CA . VAL A 1 176 ? -14.319 -8.360 -2.830 1.00 94.31 176 VAL A CA 1
ATOM 1352 C C . VAL A 1 176 ? -15.698 -8.752 -3.347 1.00 94.31 176 VAL A C 1
ATOM 1354 O O . VAL A 1 176 ? -15.810 -9.338 -4.427 1.00 94.31 176 VAL A O 1
ATOM 1357 N N . GLU A 1 177 ? -16.733 -8.430 -2.583 1.00 91.94 177 GLU A N 1
ATOM 1358 C CA . GLU A 1 177 ? -18.127 -8.748 -2.879 1.00 91.94 177 GLU A CA 1
ATOM 1359 C C . GLU A 1 177 ? -18.924 -7.502 -3.304 1.00 91.94 177 GLU A C 1
ATOM 1361 O O . GLU A 1 177 ? -18.567 -6.370 -2.956 1.00 91.94 177 GLU A O 1
ATOM 1366 N N . PRO A 1 178 ? -20.020 -7.670 -4.068 1.00 93.19 178 PRO A N 1
ATOM 1367 C CA . PRO A 1 178 ? -20.901 -6.561 -4.414 1.00 93.19 178 PRO A CA 1
ATOM 1368 C C . PRO A 1 178 ? -21.404 -5.810 -3.173 1.00 93.19 178 PRO A C 1
ATOM 1370 O O . PRO A 1 178 ? -21.892 -6.415 -2.224 1.00 93.19 178 PRO A O 1
ATOM 1373 N N . GLY A 1 179 ? -21.322 -4.478 -3.205 1.00 91.88 179 GLY A N 1
ATOM 1374 C CA . GLY A 1 179 ? -21.732 -3.609 -2.096 1.00 91.88 179 GLY A CA 1
ATOM 1375 C C . GLY A 1 179 ? -20.612 -3.262 -1.112 1.00 91.88 179 GLY A C 1
ATOM 1376 O O . GLY A 1 179 ? -20.767 -2.319 -0.3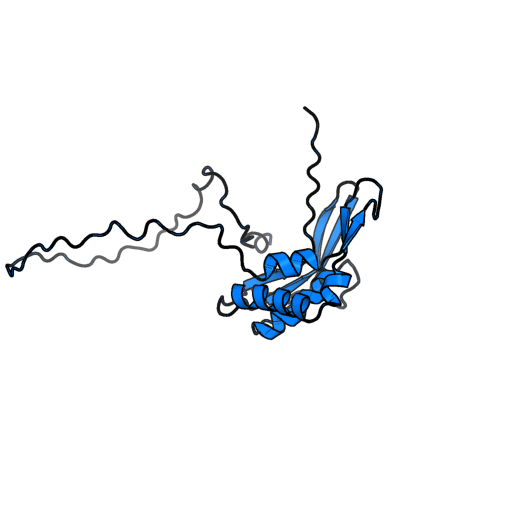37 1.00 91.88 179 GLY A O 1
ATOM 1377 N N . GLU A 1 180 ? -19.466 -3.944 -1.175 1.00 94.06 180 GLU A N 1
ATOM 1378 C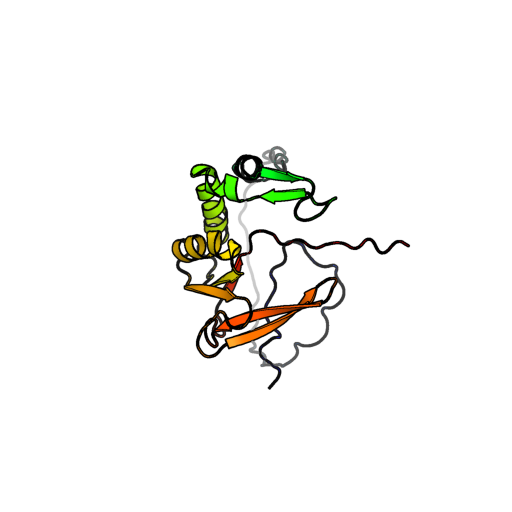 CA . GLU A 1 180 ? -18.293 -3.569 -0.389 1.00 94.06 180 GLU A CA 1
ATOM 1379 C C . GLU A 1 180 ? -17.624 -2.303 -0.930 1.00 94.06 180 GLU A C 1
ATOM 1381 O O . GLU A 1 180 ? -17.555 -2.060 -2.138 1.00 94.06 180 GLU A O 1
ATOM 1386 N N . ARG A 1 181 ? -17.077 -1.495 -0.016 1.00 94.81 181 ARG A N 1
ATOM 1387 C CA . ARG A 1 181 ? -16.265 -0.330 -0.375 1.00 94.81 181 ARG A CA 1
ATOM 1388 C C . ARG A 1 181 ? -14.801 -0.648 -0.140 1.00 94.81 181 ARG A C 1
ATOM 1390 O O . ARG A 1 181 ? -14.400 -0.928 0.991 1.00 94.81 181 ARG A O 1
ATOM 1397 N N . ALA A 1 182 ? -14.019 -0.553 -1.208 1.00 93.31 182 ALA A N 1
ATOM 1398 C CA . ALA A 1 182 ? -12.598 -0.851 -1.199 1.00 93.31 182 ALA A CA 1
ATOM 1399 C C . ALA A 1 182 ? -11.742 0.405 -1.400 1.00 93.31 182 ALA A C 1
ATOM 1401 O O . ALA A 1 182 ? -12.132 1.320 -2.126 1.00 93.31 182 ALA A O 1
ATOM 1402 N N . ILE A 1 183 ? -10.556 0.416 -0.794 1.00 94.81 183 ILE A N 1
ATOM 1403 C CA . ILE A 1 183 ? -9.446 1.304 -1.166 1.00 94.81 183 ILE A CA 1
ATOM 1404 C C . ILE A 1 183 ? -8.266 0.462 -1.646 1.00 94.81 183 ILE A C 1
ATOM 1406 O O . ILE A 1 183 ? -8.069 -0.649 -1.156 1.00 94.81 183 ILE A O 1
ATOM 1410 N N . ILE A 1 184 ? -7.490 0.991 -2.591 1.00 93.94 184 ILE A N 1
ATOM 1411 C CA . ILE A 1 184 ? -6.252 0.369 -3.071 1.00 93.94 184 ILE A CA 1
ATOM 1412 C C . ILE A 1 184 ? -5.073 1.155 -2.499 1.00 93.94 184 ILE A C 1
ATOM 1414 O O . ILE A 1 184 ? -5.078 2.386 -2.540 1.00 93.94 184 ILE A O 1
ATOM 1418 N N . ILE A 1 185 ? -4.090 0.444 -1.955 1.00 91.50 185 ILE A N 1
ATOM 1419 C CA . ILE A 1 185 ? -2.873 0.992 -1.362 1.00 91.50 185 ILE A CA 1
ATOM 1420 C C . ILE A 1 185 ? -1.661 0.506 -2.158 1.00 91.50 185 ILE A C 1
ATOM 1422 O O . ILE A 1 185 ? -1.444 -0.697 -2.324 1.00 91.50 185 ILE A O 1
ATOM 1426 N N . ASP A 1 186 ? -0.874 1.471 -2.614 1.00 87.94 186 ASP A N 1
ATOM 1427 C CA . ASP A 1 186 ? 0.392 1.312 -3.325 1.00 87.94 186 ASP A CA 1
ATOM 1428 C C . ASP A 1 186 ? 1.312 2.466 -2.889 1.00 87.94 186 ASP A C 1
ATOM 1430 O O . ASP A 1 186 ? 0.821 3.566 -2.616 1.00 87.94 186 ASP A O 1
ATOM 1434 N N . GLU A 1 187 ? 2.619 2.238 -2.747 1.00 75.19 187 GLU A N 1
ATOM 1435 C CA . GLU A 1 187 ? 3.531 3.256 -2.207 1.00 75.19 187 GLU A CA 1
ATOM 1436 C C . GLU A 1 187 ? 3.797 4.411 -3.170 1.00 75.19 187 GLU A C 1
ATOM 1438 O O . GLU A 1 187 ? 4.011 5.538 -2.727 1.00 75.19 187 GLU A O 1
ATOM 1443 N N . LEU A 1 188 ? 3.833 4.154 -4.479 1.00 68.75 188 LEU A N 1
ATOM 1444 C CA . LEU A 1 188 ? 4.211 5.158 -5.470 1.00 68.75 188 LEU A CA 1
ATOM 1445 C C . LEU A 1 188 ? 3.442 4.937 -6.766 1.00 68.75 188 LEU A C 1
ATOM 1447 O O . LEU A 1 188 ? 3.791 4.086 -7.579 1.00 68.75 188 LEU A O 1
ATOM 1451 N N . ILE A 1 189 ? 2.469 5.805 -7.023 1.00 58.22 189 ILE A N 1
ATOM 1452 C CA . ILE A 1 189 ? 1.866 5.916 -8.348 1.00 58.22 189 ILE A CA 1
ATOM 1453 C C . ILE A 1 189 ? 2.761 6.842 -9.178 1.00 58.22 189 ILE A C 1
ATOM 1455 O O . ILE A 1 189 ? 2.679 8.065 -9.075 1.00 58.22 189 ILE A O 1
ATOM 1459 N N . ARG A 1 190 ? 3.651 6.271 -9.997 1.00 44.84 190 ARG A N 1
ATOM 1460 C CA . ARG A 1 190 ? 4.382 7.039 -11.015 1.00 44.84 190 ARG A CA 1
ATOM 1461 C C . ARG A 1 190 ? 3.619 6.981 -12.335 1.00 44.84 190 ARG A C 1
ATOM 1463 O O . ARG A 1 190 ? 3.609 5.948 -12.994 1.00 44.84 190 ARG A O 1
ATOM 1470 N N . PHE A 1 191 ? 3.097 8.122 -12.771 1.00 31.31 191 PHE A N 1
ATOM 1471 C CA . PHE A 1 191 ? 2.781 8.353 -14.178 1.00 31.31 191 PHE A CA 1
ATOM 1472 C C . PHE A 1 191 ? 4.011 8.958 -14.864 1.00 31.31 191 PHE A C 1
ATOM 1474 O O . PHE A 1 191 ? 4.545 9.965 -14.401 1.00 31.31 191 PHE A O 1
ATOM 1481 N N . HIS A 1 192 ? 4.488 8.342 -15.947 1.00 27.12 192 HIS A N 1
ATOM 1482 C CA . HIS A 1 192 ? 5.448 8.989 -16.840 1.00 27.12 192 HIS A CA 1
ATOM 1483 C C . HIS A 1 192 ? 4.640 9.769 -17.880 1.00 27.12 192 HIS A C 1
ATOM 1485 O O . HIS A 1 192 ? 4.009 9.174 -18.750 1.00 27.12 192 HIS A O 1
ATOM 1491 N N . ILE A 1 193 ? 4.605 11.099 -17.762 1.00 25.48 193 ILE A N 1
ATOM 1492 C CA . ILE A 1 193 ? 4.152 11.945 -18.868 1.00 25.48 193 ILE A CA 1
ATOM 1493 C C . ILE A 1 193 ? 5.269 11.890 -19.907 1.00 25.48 193 ILE A C 1
ATOM 1495 O O . ILE A 1 193 ? 6.298 12.546 -19.752 1.00 25.48 193 ILE A O 1
ATOM 1499 N N . ILE A 1 194 ? 5.082 11.088 -20.954 1.00 26.73 194 ILE A N 1
ATOM 1500 C CA . ILE A 1 194 ? 5.860 11.254 -22.178 1.00 26.73 194 ILE A CA 1
ATOM 1501 C C . ILE A 1 194 ? 5.374 12.574 -22.769 1.00 26.73 194 ILE A C 1
ATOM 1503 O O . ILE A 1 194 ? 4.290 12.636 -23.352 1.00 26.73 194 ILE A O 1
ATOM 1507 N N . ASN A 1 195 ? 6.157 13.641 -22.584 1.00 26.28 195 ASN A N 1
ATOM 1508 C CA . ASN A 1 195 ? 6.050 14.822 -23.430 1.00 26.28 195 ASN A CA 1
ATOM 1509 C C . ASN A 1 195 ? 6.356 14.352 -24.852 1.00 26.28 195 ASN A C 1
ATOM 1511 O O . ASN A 1 195 ? 7.509 14.265 -25.270 1.00 26.28 195 ASN A O 1
ATOM 1515 N N . SER A 1 196 ? 5.303 13.965 -25.562 1.00 29.75 196 SER A N 1
ATOM 1516 C CA . SER A 1 196 ? 5.345 13.766 -26.999 1.00 29.75 196 SER A CA 1
ATOM 1517 C C . SER A 1 196 ? 5.545 15.163 -27.558 1.00 29.75 196 SER A C 1
ATOM 1519 O O . SER A 1 196 ? 4.618 15.969 -27.520 1.00 29.75 196 SER A O 1
ATOM 1521 N N . GLY A 1 197 ? 6.784 15.484 -27.927 1.00 38.09 197 GLY A N 1
ATOM 1522 C CA . GLY A 1 197 ? 7.116 16.775 -28.503 1.00 38.09 197 GLY A CA 1
ATOM 1523 C C . GLY A 1 197 ? 6.185 17.089 -29.671 1.00 38.09 197 GLY A C 1
ATOM 1524 O O . GLY A 1 197 ? 6.106 16.316 -30.627 1.00 38.09 197 GLY A O 1
ATOM 1525 N N . LEU A 1 198 ? 5.498 18.220 -29.553 1.00 31.02 198 LEU A N 1
ATOM 1526 C CA . LEU A 1 198 ? 4.956 19.027 -30.638 1.00 31.02 198 LEU A CA 1
ATOM 1527 C C . LEU A 1 198 ? 5.364 20.472 -30.362 1.00 31.02 198 LEU A C 1
ATOM 1529 O O . LEU A 1 198 ? 5.257 20.884 -29.184 1.00 31.02 198 LEU A O 1
#

Secondary structure (DSSP, 8-state):
---SSTT-----SSPPPS----SS------------------------------S-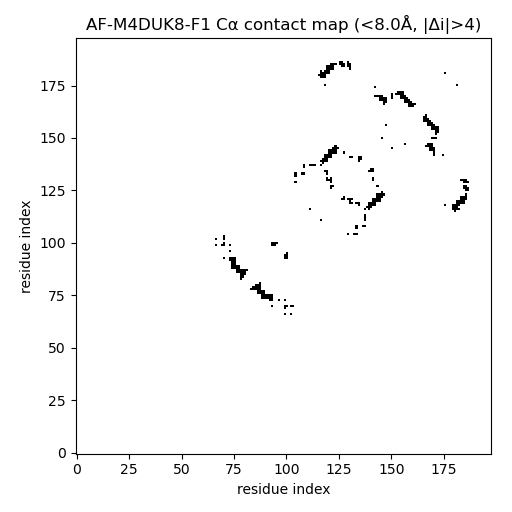----S----TTHHHHHHTSEEEET-SSTT-EEEETHHHHH-HHHHHHHHHHHHHHHTTTT--EEEEETTTHHHHHHHHHHHHT-EEEEEBSTT-S-S-EEEEEEEETTEEEEEEEETTSS-TT--EEEE-S-----------

Sequence (198 aa):
MQSIVSSYHLCLAHPPPPVLCQRLLCHRIPSIRLPSRRSTTSLGLFTCAAVSRESEMAAKEDGQDPRIPKIASSIRVIPDFPKPGIMFQDITTLLLDTEAFKDTIDIFVERYKGKGISVVAGVEARGFIFGPPIALAIGAKFVPMRKPKKLPGKVISEEYSLEYGTDKIEMHVGAVEPGERAIIIDELIRFHIINSGL

Radius of gyration: 25.54 Å; Cα contacts (8 Å, |Δi|>4): 201; chains: 1; bounding box: 74×67×48 Å

Solvent-accessible surface area (backbone atoms only — not comparable to full-atom values): 13263 Å² total; per-residue (Å²): 146,82,82,80,80,87,76,75,81,77,82,65,89,75,88,79,80,95,80,87,90,86,83,89,86,87,82,89,81,85,90,83,87,80,85,89,83,87,83,88,83,86,92,83,89,85,82,91,74,94,72,89,86,81,84,79,91,78,84,82,68,84,88,66,65,84,61,52,63,58,40,58,69,38,40,43,75,41,75,45,40,99,45,80,92,29,79,28,81,40,56,68,50,23,66,70,36,63,64,43,39,47,52,54,46,47,55,53,30,70,72,44,49,92,68,68,46,47,32,21,31,13,37,67,71,64,8,55,72,54,19,49,64,35,12,61,75,46,72,21,50,65,40,75,32,32,52,78,89,69,65,80,82,65,63,46,76,51,77,47,81,51,101,87,53,72,52,52,42,27,34,53,66,75,74,71,56,92,90,63,36,71,47,78,31,64,82,72,91,78,80,82,82,75,79,74,87,125

Foldseek 3Di:
DPPDPPDPPPPDPDDDDDDDPDDDDDDDDDDDDDDDDDDDDDDDDDDDDDDDPPPDPDDDPPPDDPLVVVLQVQWDWDAQPPHHPDTDTHCVSCVVPPVSVVVVLVVLLVVCAPVQQQEEEEEPDVSVVRRVSNCVSNVHDYWYKYWPPPDPDAWDKDWDDDPPGITIIITHDPSDDPPHHYDYGDDDDDDDPPPPDD

Mean predicted aligned error: 15.65 Å

pLDDT: mean 70.61, std 29.95, range [22.11, 98.38]